Protein AF-0000000070117088 (afdb_homodimer)

Secondary structure (DSSP, 8-state):
-----HHHHHHHHHHHHHHHTTS-B-HHHHHHHHT--HHHHHHHHHHHHHHHHHHT-PPPEEETTTEEE----HHHHHHHHHHHHHHHHHHHHHHIIIIIHHHHHH-TT-HHHHHHHHHHHHHHHHHHHHHHT-/-----HHHHHHHHHHHHHHHTTS-B-HHHHHHHHT--HHHHHHHHHHHHHHHHHHT-PPPEEETTTEEE----HHHHHHHHHHHHHHHHHHHHHHIIIIIHHHHHH-TT-HHHHHHHHHHHHHHHHHHHHHHT-

Organism: Actinoplanes teichomyceticus (NCBI:txid1867)

Foldseek 3Di:
DDDPDQCNLLVLLVVLQVVCPPFADALVRSCVSRVDDSVSNVSNVVVNCVCCVVPVAQDWAADPVRGIHRHPDVVVVVVRVLVVLVVVLVVLVCCCVPPLVVVCVVPVPDPVSVVVNVVSVVVNVVSVVSNVVD/DDDPDQCNLLVLLVVLQVVCPPFADALVRSCVSSVDDSVSNVSNVVVNCVCCVVPVAQDWAADPVRGIHRHPDVVVVVVRVLVVLVVVLVVLVCCCVPPLVVVCVVPVPDPVSVVVNVVSVVVNVVSVVSNVVD

Nearest PDB structures (foldseek):
  3w6k-assembly1_C  TM=7.372E-01  e=1.079E-01  Geobacillus stearothermophilus
  3w6k-assembly2_E  TM=7.333E-01  e=1.144E-01  Geobacillus stearothermophilus
  3w6k-assembly2_F  TM=7.047E-01  e=9.053E-02  Geobacillus stearothermophilus
  3w6j-assembly2_E  TM=6.197E-01  e=7.167E-02  Geobacillus stearothermophilus
  3w6j-assembly1_C  TM=5.166E-01  e=1.212E-01  Geobacillus stearothermophilus

pLDDT: mean 96.26, std 6.11, range [47.34, 98.88]

Structure (mmCIF, N/CA/C/O backbone):
data_AF-0000000070117088-model_v1
#
loop_
_entity.id
_entity.type
_entity.pdbx_description
1 polymer 'RacP protein'
#
loop_
_atom_site.group_PDB
_atom_site.id
_atom_site.type_symbol
_atom_site.label_atom_id
_atom_site.label_alt_id
_atom_site.label_comp_id
_atom_site.label_asym_id
_atom_site.label_entity_id
_atom_site.label_seq_id
_atom_site.pdbx_PDB_ins_code
_atom_site.Cartn_x
_atom_site.Cartn_y
_atom_site.Cartn_z
_atom_site.occupancy
_atom_site.B_iso_or_equiv
_atom_site.auth_seq_id
_atom_site.auth_comp_id
_atom_site.auth_asym_id
_atom_site.auth_atom_id
_atom_site.pdbx_PDB_model_num
ATOM 1 N N . MET A 1 1 ? 24.875 12.633 16.922 1 47.34 1 MET A N 1
ATOM 2 C CA . MET A 1 1 ? 23.734 13.562 16.906 1 47.34 1 MET A CA 1
ATOM 3 C C . MET A 1 1 ? 22.625 13.07 17.812 1 47.34 1 MET A C 1
ATOM 5 O O . MET A 1 1 ? 22.25 11.898 17.766 1 47.34 1 MET A O 1
ATOM 9 N N . GLY A 1 2 ? 22.359 13.68 18.906 1 59.03 2 GLY A N 1
ATOM 10 C CA . GLY A 1 2 ? 21.578 13.234 20.047 1 59.03 2 GLY A CA 1
ATOM 11 C C . GLY A 1 2 ? 20.156 12.852 19.688 1 59.03 2 GLY A C 1
ATOM 12 O O . GLY A 1 2 ? 19.703 13.102 18.562 1 59.03 2 GLY A O 1
ATOM 13 N N . ARG A 1 3 ? 19.469 11.914 20.453 1 74.94 3 ARG A N 1
ATOM 14 C CA . ARG A 1 3 ? 18.125 11.383 20.297 1 74.94 3 ARG A CA 1
ATOM 15 C C . ARG A 1 3 ? 17.094 12.508 20.281 1 74.94 3 ARG A C 1
ATOM 17 O O . ARG A 1 3 ? 16.938 13.219 21.281 1 74.94 3 ARG A O 1
ATOM 24 N N . VAL A 1 4 ? 16.797 13.336 19.25 1 89.44 4 VAL A N 1
ATOM 25 C CA . VAL A 1 4 ? 15.703 14.297 19.156 1 89.44 4 VAL A CA 1
ATOM 26 C C . VAL A 1 4 ? 14.367 13.586 19.344 1 89.44 4 VAL A C 1
ATOM 28 O O . VAL A 1 4 ? 14.047 12.648 18.609 1 89.44 4 VAL A O 1
ATOM 31 N N . PRO A 1 5 ? 13.664 14.055 20.391 1 94.62 5 PRO A N 1
ATOM 32 C CA . PRO A 1 5 ? 12.367 13.422 20.609 1 94.62 5 PRO A CA 1
ATOM 33 C C . PRO A 1 5 ? 11.43 13.586 19.406 1 94.62 5 PRO A C 1
ATOM 35 O O . PRO A 1 5 ? 11.531 14.57 18.672 1 94.62 5 PRO A O 1
ATOM 38 N N . ALA A 1 6 ? 10.477 12.742 19.266 1 94.44 6 ALA A N 1
ATOM 39 C CA . ALA A 1 6 ? 9.578 12.695 18.109 1 94.44 6 ALA A CA 1
ATOM 40 C C . ALA A 1 6 ? 8.727 13.961 18.016 1 94.44 6 ALA A C 1
ATOM 42 O O . ALA A 1 6 ? 8.477 14.469 16.922 1 94.44 6 ALA A O 1
ATOM 43 N N . ASN A 1 7 ? 8.258 14.445 19.109 1 95.44 7 ASN A N 1
ATOM 44 C CA . ASN A 1 7 ? 7.418 15.641 19.078 1 95.44 7 ASN A CA 1
ATOM 45 C C . ASN A 1 7 ? 8.203 16.875 18.641 1 95.44 7 ASN A C 1
ATOM 47 O O . ASN A 1 7 ? 7.668 17.734 17.938 1 95.44 7 ASN A O 1
ATOM 51 N N . VAL A 1 8 ? 9.391 16.953 19.094 1 96.81 8 VAL A N 1
ATOM 52 C CA . VAL A 1 8 ? 10.227 18.062 18.688 1 96.81 8 VAL A CA 1
ATOM 53 C C . VAL A 1 8 ?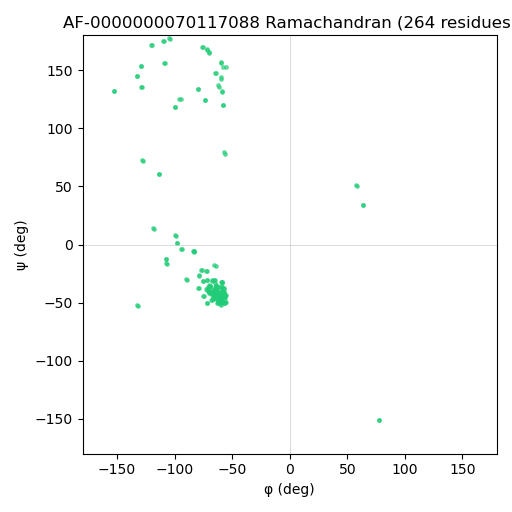 10.539 17.969 17.203 1 96.81 8 VAL A C 1
ATOM 55 O O . VAL A 1 8 ? 10.422 18.938 16.469 1 96.81 8 VAL A O 1
ATOM 58 N N . ALA A 1 9 ? 10.914 16.781 16.766 1 97.69 9 ALA A N 1
ATOM 59 C CA . ALA A 1 9 ? 11.164 16.547 15.344 1 97.69 9 ALA A CA 1
ATOM 60 C C . ALA A 1 9 ? 9.93 16.891 14.508 1 97.69 9 ALA A C 1
ATOM 62 O O . ALA A 1 9 ? 10.039 17.5 13.445 1 97.69 9 ALA A O 1
ATOM 63 N N . GLY A 1 10 ? 8.828 16.453 15.039 1 97.81 10 GLY A N 1
ATOM 64 C CA . GLY A 1 10 ? 7.574 16.734 14.352 1 97.81 10 GLY A CA 1
ATOM 65 C C . GLY A 1 10 ? 7.301 18.219 14.188 1 97.81 10 GLY A C 1
ATOM 66 O O . GLY A 1 10 ? 6.871 18.656 13.117 1 97.81 10 GLY A O 1
ATOM 67 N N . ASP A 1 11 ? 7.527 18.953 15.195 1 96.94 11 ASP A N 1
ATOM 68 C CA . ASP A 1 11 ? 7.312 20.391 15.141 1 96.94 11 ASP A CA 1
ATOM 69 C C . ASP A 1 11 ? 8.219 21.047 14.102 1 96.94 11 ASP A C 1
ATOM 71 O O . ASP A 1 11 ? 7.781 21.906 13.336 1 96.94 11 ASP A O 1
ATOM 75 N N . LEU A 1 12 ? 9.398 20.625 14.148 1 97.88 12 LEU A N 1
ATOM 76 C CA . LEU A 1 12 ? 10.352 21.188 13.203 1 97.88 12 LEU A CA 1
ATOM 77 C C . LEU A 1 12 ? 9.953 20.844 11.766 1 97.88 12 LEU A C 1
ATOM 79 O O . LEU A 1 12 ? 10.023 21.703 10.883 1 97.88 12 LEU A O 1
ATOM 83 N N . VAL A 1 13 ? 9.555 19.656 11.539 1 98.44 13 VAL A N 1
ATOM 84 C CA . VAL A 1 13 ? 9.117 19.219 10.219 1 98.44 13 VAL A CA 1
ATOM 85 C C . VAL A 1 13 ? 7.902 20.031 9.773 1 98.44 13 VAL A C 1
ATOM 87 O O . VAL A 1 13 ? 7.852 20.516 8.648 1 98.44 13 VAL A O 1
ATOM 90 N N . ARG A 1 14 ? 7.012 20.125 10.656 1 97.94 14 ARG A N 1
ATOM 91 C CA . ARG A 1 14 ? 5.789 20.859 10.32 1 97.94 14 ARG A CA 1
ATOM 92 C C . ARG A 1 14 ? 6.09 22.297 9.953 1 97.94 14 ARG A C 1
ATOM 94 O O . ARG A 1 14 ? 5.562 22.828 8.969 1 97.94 14 ARG A O 1
ATOM 101 N N . VAL A 1 15 ? 6.859 22.984 10.711 1 97.75 15 VAL A N 1
ATOM 102 C CA . VAL A 1 15 ? 7.223 24.359 10.453 1 97.75 15 VAL A CA 1
ATOM 103 C C . VAL A 1 15 ? 7.914 24.484 9.102 1 97.75 15 VAL A C 1
ATOM 105 O O . VAL A 1 15 ? 7.602 25.375 8.305 1 97.75 15 VAL A O 1
ATOM 108 N N . ALA A 1 16 ? 8.82 23.578 8.891 1 98.44 16 ALA A N 1
ATOM 109 C CA . ALA A 1 16 ? 9.523 23.594 7.617 1 98.44 16 ALA A CA 1
ATOM 110 C C . ALA A 1 16 ? 8.555 23.453 6.445 1 98.44 16 ALA A C 1
ATOM 112 O O . ALA A 1 16 ? 8.688 24.141 5.434 1 98.44 16 ALA A O 1
ATOM 113 N N . LEU A 1 17 ? 7.609 22.641 6.582 1 98.25 17 LEU A N 1
ATOM 114 C CA . LEU A 1 17 ? 6.637 22.422 5.52 1 98.25 17 LEU A CA 1
ATOM 115 C C . LEU A 1 17 ? 5.727 23.625 5.348 1 98.25 17 LEU A C 1
ATOM 117 O O . LEU A 1 17 ? 5.363 23.984 4.223 1 98.25 17 LEU A O 1
ATOM 121 N N . MET A 1 18 ? 5.367 24.266 6.406 1 97.19 18 MET A N 1
ATOM 122 C CA . MET A 1 18 ? 4.547 25.469 6.332 1 97.19 18 MET A CA 1
ATOM 123 C C . MET A 1 18 ? 5.289 26.578 5.613 1 97.19 18 MET A C 1
ATOM 125 O O . MET A 1 18 ? 4.703 27.312 4.809 1 97.19 18 MET A O 1
ATOM 129 N N . GLU A 1 19 ? 6.52 26.625 5.879 1 97.25 19 GLU A N 1
ATOM 130 C CA . GLU A 1 19 ? 7.34 27.688 5.281 1 97.25 19 GLU A CA 1
ATOM 131 C C . GLU A 1 19 ? 7.57 27.422 3.795 1 97.25 19 GLU A C 1
ATOM 133 O O . GLU A 1 19 ? 7.789 28.359 3.025 1 97.25 19 GLU A O 1
ATOM 138 N N . ALA A 1 20 ? 7.457 26.266 3.43 1 97.44 20 ALA A N 1
ATOM 139 C CA . ALA A 1 20 ? 7.746 25.875 2.051 1 97.44 20 ALA A CA 1
ATOM 140 C C . ALA A 1 20 ? 6.535 26.125 1.151 1 97.44 20 ALA A C 1
ATOM 142 O O . ALA A 1 20 ? 6.652 26.109 -0.076 1 97.44 20 ALA A O 1
ATOM 143 N N . ARG A 1 21 ? 5.422 26.5 1.753 1 95.5 21 ARG A N 1
ATOM 144 C CA . ARG A 1 21 ? 4.203 26.672 0.969 1 95.5 21 ARG A CA 1
ATOM 145 C C . ARG A 1 21 ? 4.375 27.75 -0.096 1 95.5 21 ARG A C 1
ATOM 147 O O . ARG A 1 21 ? 5.02 28.766 0.149 1 95.5 21 ARG A O 1
ATOM 154 N N . PRO A 1 22 ? 3.836 27.297 -1.297 1 93.75 22 PRO A N 1
ATOM 155 C CA . PRO A 1 22 ? 2.967 26.188 -1.708 1 93.75 22 PRO A CA 1
ATOM 156 C C . PRO A 1 22 ? 3.75 24.969 -2.174 1 93.75 22 PRO A C 1
ATOM 158 O O . PRO A 1 22 ? 3.156 23.922 -2.48 1 93.75 22 PRO A O 1
ATOM 161 N N . ALA A 1 23 ? 5.023 25.141 -2.203 1 96 23 ALA A N 1
ATOM 162 C CA . ALA A 1 23 ? 5.852 24 -2.605 1 96 23 ALA A CA 1
ATOM 163 C C . ALA A 1 23 ? 5.883 22.938 -1.52 1 96 23 ALA A C 1
ATOM 165 O O . ALA A 1 23 ? 5.293 23.109 -0.449 1 96 23 ALA A O 1
ATOM 166 N N . GLY A 1 24 ? 6.375 21.797 -1.807 1 97.75 24 GLY A N 1
ATOM 167 C CA . GLY A 1 24 ? 6.648 20.719 -0.861 1 97.75 24 GLY A CA 1
ATOM 168 C C . GLY A 1 24 ? 8.133 20.469 -0.647 1 97.75 24 GLY A C 1
ATOM 169 O O . GLY A 1 24 ? 8.969 21.156 -1.229 1 97.75 24 GLY A O 1
ATOM 170 N N . LEU A 1 25 ? 8.352 19.547 0.302 1 98.56 25 LEU A N 1
ATOM 171 C CA . LEU A 1 25 ? 9.734 19.172 0.576 1 98.56 25 LEU A CA 1
ATOM 172 C C . LEU A 1 25 ? 9.906 17.656 0.533 1 98.56 25 LEU A C 1
ATOM 174 O O . LEU A 1 25 ? 9.102 16.922 1.103 1 98.56 25 LEU A O 1
ATOM 178 N N . THR A 1 26 ? 10.961 17.281 -0.119 1 97.94 26 THR A N 1
ATOM 179 C CA . THR A 1 26 ? 11.367 15.883 -0.07 1 97.94 26 THR A CA 1
ATOM 180 C C . THR A 1 26 ? 12.008 15.547 1.271 1 97.94 26 THR A C 1
ATOM 182 O O . THR A 1 26 ? 12.32 16.453 2.055 1 97.94 26 THR A O 1
ATOM 185 N N . THR A 1 27 ? 12.242 14.305 1.544 1 97.38 27 THR A N 1
ATOM 186 C CA . THR A 1 27 ? 12.906 13.883 2.77 1 97.38 27 THR A CA 1
ATOM 187 C C . THR A 1 27 ? 14.289 14.523 2.881 1 97.38 27 THR A C 1
ATOM 189 O O . THR A 1 27 ? 14.664 15.016 3.947 1 97.38 27 THR A O 1
ATOM 192 N N . ARG A 1 28 ? 14.93 14.555 1.777 1 97.56 28 ARG A N 1
ATOM 193 C CA . ARG A 1 28 ? 16.266 15.148 1.769 1 97.56 28 ARG A CA 1
ATOM 194 C C . ARG A 1 28 ? 16.203 16.641 2.076 1 97.56 28 ARG A C 1
ATOM 196 O O . ARG A 1 28 ? 17.031 17.156 2.824 1 97.56 28 ARG A O 1
ATOM 203 N N . GLN A 1 29 ? 15.273 17.312 1.445 1 98.38 29 GLN A N 1
ATOM 204 C CA . GLN A 1 29 ? 15.109 18.734 1.698 1 98.38 29 GLN A CA 1
ATOM 205 C C . GLN A 1 29 ? 14.695 19 3.146 1 98.38 29 GLN A C 1
ATOM 207 O O . GLN A 1 29 ? 15.117 19.984 3.75 1 98.38 29 GLN A O 1
ATOM 212 N N . LEU A 1 30 ? 13.906 18.125 3.691 1 98.56 30 LEU A N 1
ATOM 213 C CA . LEU A 1 30 ? 13.523 18.234 5.098 1 98.56 30 LEU A CA 1
ATOM 214 C C . LEU A 1 30 ? 14.734 18.031 6.004 1 98.56 30 LEU A C 1
ATOM 216 O O . LEU A 1 30 ? 14.883 18.734 7.008 1 98.56 30 LEU A O 1
ATOM 220 N N . MET A 1 31 ? 15.578 17.047 5.664 1 98.25 31 MET A N 1
ATOM 221 C CA . MET A 1 31 ? 16.812 16.844 6.426 1 98.25 31 MET A CA 1
ATOM 222 C C . MET A 1 31 ? 17.656 18.109 6.445 1 98.25 31 MET A C 1
ATOM 224 O O . MET A 1 31 ? 18.141 18.516 7.496 1 98.25 31 MET A O 1
ATOM 228 N N . THR A 1 32 ? 17.766 18.734 5.328 1 98.31 32 THR A N 1
ATOM 229 C CA . THR A 1 32 ? 18.562 19.953 5.203 1 98.31 32 THR A CA 1
ATOM 230 C C . THR A 1 32 ? 17.906 21.109 5.965 1 98.31 32 THR A C 1
ATOM 232 O O . THR A 1 32 ? 18.562 21.797 6.738 1 98.31 32 THR A O 1
ATOM 235 N N . ALA A 1 33 ? 16.672 21.297 5.785 1 98 33 ALA A N 1
ATOM 236 C CA . ALA A 1 33 ? 15.938 22.406 6.371 1 98 33 ALA A CA 1
ATOM 237 C C . ALA A 1 33 ? 15.898 22.312 7.891 1 98 33 ALA A C 1
ATOM 239 O O . ALA A 1 33 ? 15.859 23.328 8.586 1 98 33 ALA A O 1
ATOM 240 N N . THR A 1 34 ? 15.922 21.094 8.391 1 98 34 THR A N 1
ATOM 241 C CA . THR A 1 34 ? 15.758 20.906 9.828 1 98 34 THR A CA 1
ATOM 242 C C . THR A 1 34 ? 17.078 20.516 10.477 1 98 34 THR A C 1
ATOM 244 O O . THR A 1 34 ? 17.188 20.438 11.703 1 98 34 THR A O 1
ATOM 247 N N . GLU A 1 35 ? 18.078 20.078 9.703 1 97.31 35 GLU A N 1
ATOM 248 C CA . GLU A 1 35 ? 19.375 19.578 10.148 1 97.31 35 GLU A CA 1
ATOM 249 C C . GLU A 1 35 ? 19.234 18.297 10.969 1 97.31 35 GLU A C 1
ATOM 251 O O . GLU A 1 35 ? 19.891 18.141 11.992 1 97.31 35 GLU A O 1
ATOM 256 N N . MET A 1 36 ? 18.25 17.531 10.586 1 97.69 36 MET A N 1
ATOM 257 C CA . MET A 1 36 ? 17.984 16.25 11.242 1 97.69 36 MET A CA 1
ATOM 258 C C . MET A 1 36 ? 18.359 15.086 10.336 1 97.69 36 MET A C 1
ATOM 260 O O . MET A 1 36 ? 18.469 15.25 9.117 1 97.69 36 MET A O 1
ATOM 264 N N . SER A 1 37 ? 18.609 14 11.016 1 97.44 37 SER A N 1
ATOM 265 C CA . SER A 1 37 ? 18.859 12.789 10.242 1 97.44 37 SER A CA 1
ATOM 266 C C . SER A 1 37 ? 17.594 12.281 9.57 1 97.44 37 SER A C 1
ATOM 268 O O . SER A 1 37 ? 16.5 12.695 9.914 1 97.44 37 SER A O 1
ATOM 270 N N . ALA A 1 38 ? 17.781 11.391 8.633 1 96.38 38 ALA A N 1
ATOM 271 C CA . ALA A 1 38 ? 16.641 10.781 7.949 1 96.38 38 ALA A CA 1
ATOM 272 C C . ALA A 1 38 ? 15.703 10.102 8.945 1 96.38 38 ALA A C 1
ATOM 274 O O . ALA A 1 38 ? 14.477 10.18 8.805 1 96.38 38 ALA A O 1
ATOM 275 N N . TYR A 1 39 ? 16.266 9.461 9.867 1 96.5 39 TYR A N 1
ATOM 276 C CA . TYR A 1 39 ? 15.477 8.773 10.883 1 96.5 39 TYR A CA 1
ATOM 277 C C . TYR A 1 39 ? 14.664 9.766 11.703 1 96.5 39 TYR A C 1
ATOM 279 O O . TYR A 1 39 ? 13.492 9.523 11.992 1 96.5 39 TYR A O 1
ATOM 287 N N . GLN A 1 40 ? 15.258 10.734 12.031 1 97.56 40 GLN A N 1
ATOM 288 C CA . GLN A 1 40 ? 14.578 11.758 12.82 1 97.56 40 GLN A CA 1
ATOM 289 C C . GLN A 1 40 ? 13.453 12.406 12.016 1 97.56 40 GLN A C 1
ATOM 291 O O . GLN A 1 40 ? 12.375 12.664 12.555 1 97.56 40 GLN A O 1
ATOM 296 N N . VAL A 1 41 ? 13.68 12.664 10.773 1 97.88 41 VAL A N 1
ATOM 297 C CA . VAL A 1 41 ? 12.648 13.234 9.914 1 97.88 41 VAL A CA 1
ATOM 298 C C . VAL A 1 41 ? 11.461 12.281 9.82 1 97.88 41 VAL A C 1
ATOM 300 O O . VAL A 1 41 ? 10.305 12.703 9.953 1 97.88 41 VAL A O 1
ATOM 303 N N . GLN A 1 42 ? 11.781 11.039 9.672 1 97 42 GLN A N 1
ATOM 304 C CA . GLN A 1 42 ? 10.711 10.055 9.578 1 97 42 GLN A CA 1
ATOM 305 C C . GLN A 1 42 ? 9.922 9.969 10.883 1 97 42 GLN A C 1
ATOM 307 O O . GLN A 1 42 ? 8.695 9.859 10.867 1 97 42 GLN A O 1
ATOM 312 N N . SER A 1 43 ? 10.633 9.977 11.914 1 97.06 43 SER A N 1
ATOM 313 C CA . SER A 1 43 ? 9.984 9.984 13.227 1 97.06 43 SER A CA 1
ATOM 314 C C . SER A 1 43 ? 9.109 11.219 13.398 1 97.06 43 SER A C 1
ATOM 316 O O . SER A 1 43 ? 8 11.125 13.922 1 97.06 43 SER A O 1
ATOM 318 N N . GLY A 1 44 ? 9.633 12.281 12.984 1 97.88 44 GLY A N 1
ATOM 319 C CA . GLY A 1 44 ? 8.867 13.516 13.016 1 97.88 44 GLY A CA 1
ATOM 320 C C . GLY A 1 44 ? 7.605 13.461 12.172 1 97.88 44 GLY A C 1
ATOM 321 O O . GLY A 1 44 ? 6.543 13.914 12.602 1 97.88 44 GLY A O 1
ATOM 322 N N . LEU A 1 45 ? 7.734 12.953 11.008 1 97.38 45 LEU A N 1
ATOM 323 C CA . LEU A 1 45 ? 6.586 12.836 10.117 1 97.38 45 LEU A CA 1
ATOM 324 C C . LEU A 1 45 ? 5.508 11.953 10.742 1 97.38 45 LEU A C 1
ATOM 326 O O . LEU A 1 45 ? 4.316 12.227 10.594 1 97.38 45 LEU A O 1
ATOM 330 N N . ARG A 1 46 ? 5.883 10.891 11.344 1 96.31 46 ARG A N 1
ATOM 331 C CA . ARG A 1 46 ? 4.922 10.047 12.047 1 96.31 46 ARG A CA 1
ATOM 332 C C . ARG A 1 46 ? 4.176 10.844 13.109 1 96.31 46 ARG A C 1
ATOM 334 O O . ARG A 1 46 ? 2.953 10.734 13.234 1 96.31 46 ARG A O 1
ATOM 341 N N . PHE A 1 47 ? 4.918 11.617 13.828 1 97.31 47 PHE A N 1
ATOM 342 C CA . PHE A 1 47 ? 4.32 12.469 14.859 1 97.31 47 PHE A CA 1
ATOM 343 C C . PHE A 1 47 ? 3.387 13.492 14.234 1 97.31 47 PHE A C 1
ATOM 345 O O . PHE A 1 47 ? 2.285 13.727 14.742 1 97.31 47 PHE A O 1
ATOM 352 N N . VAL A 1 48 ? 3.793 14.125 13.172 1 97.38 48 VAL A N 1
ATOM 353 C CA . VAL A 1 48 ? 3.006 15.148 12.5 1 97.38 48 VAL A CA 1
ATOM 354 C C . VAL A 1 48 ? 1.647 14.578 12.102 1 97.38 48 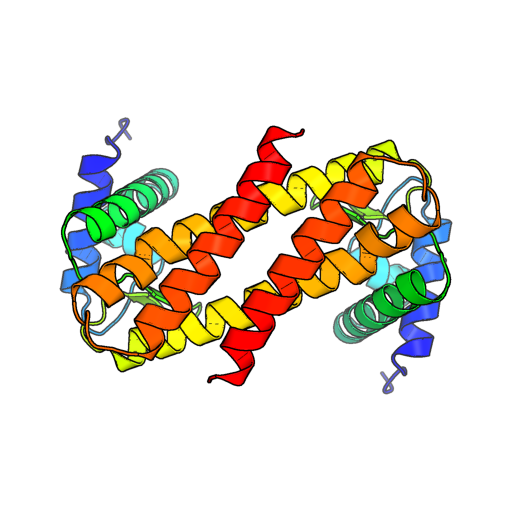VAL A C 1
ATOM 356 O O . VAL A 1 48 ? 0.616 15.234 12.273 1 97.38 48 VAL A O 1
ATOM 359 N N . ARG A 1 49 ? 1.636 13.422 11.57 1 95.56 49 ARG A N 1
ATOM 360 C CA . ARG A 1 49 ? 0.395 12.797 11.125 1 95.56 49 ARG A CA 1
ATOM 361 C C . ARG A 1 49 ? -0.605 12.688 12.266 1 95.56 49 ARG A C 1
ATOM 363 O O . ARG A 1 49 ? -1.805 12.898 12.078 1 95.56 49 ARG A O 1
ATOM 370 N N . GLU A 1 50 ? -0.112 12.414 13.391 1 94.38 50 GLU A N 1
ATOM 371 C CA . GLU A 1 50 ? -0.972 12.289 14.562 1 94.38 50 GLU A CA 1
ATOM 372 C C . GLU A 1 50 ? -1.491 13.648 15.023 1 94.38 50 GLU A C 1
ATOM 374 O O . GLU A 1 50 ? -2.656 13.781 15.398 1 94.38 50 GLU A O 1
ATOM 379 N N . VAL A 1 51 ? -0.688 14.57 14.938 1 96 51 VAL A N 1
ATOM 380 C CA . VAL A 1 51 ? -1.041 15.914 15.383 1 96 51 VAL A CA 1
ATOM 381 C C . VAL A 1 51 ? -2.068 16.516 14.43 1 96 51 VAL A C 1
ATOM 383 O O . VAL A 1 51 ? -3.012 17.188 14.867 1 96 51 VAL A O 1
ATOM 386 N N . LEU A 1 52 ? -1.861 16.297 13.195 1 95.75 52 LEU A N 1
ATOM 387 C CA . LEU A 1 52 ? -2.775 16.844 12.203 1 95.75 52 LEU A CA 1
ATOM 388 C C . LEU A 1 52 ? -4.199 16.359 12.445 1 95.75 52 LEU A C 1
ATOM 390 O O . LEU A 1 52 ? -5.145 17.156 12.422 1 95.75 52 LEU A O 1
ATOM 394 N N . ALA A 1 53 ? -4.301 15.156 12.695 1 93.25 53 ALA A N 1
ATOM 395 C CA . ALA A 1 53 ? -5.609 14.555 12.953 1 93.25 53 ALA A CA 1
ATOM 396 C C . ALA A 1 53 ? -6.176 15.039 14.281 1 93.25 53 ALA A C 1
ATOM 398 O O . ALA A 1 53 ? -7.379 15.281 14.406 1 93.25 53 ALA A O 1
ATOM 399 N N . ALA A 1 54 ? -5.344 15.234 15.242 1 94.75 54 ALA A N 1
ATOM 400 C CA . ALA A 1 54 ? -5.773 15.57 16.594 1 94.75 54 ALA A CA 1
ATOM 401 C C . ALA A 1 54 ? -6.152 17.047 16.703 1 94.75 54 ALA A C 1
ATOM 403 O O . ALA A 1 54 ? -7.035 17.422 17.484 1 94.75 54 ALA A O 1
ATOM 404 N N . GLU A 1 55 ? -5.535 17.891 15.812 1 94.12 55 GLU A N 1
ATOM 405 C CA . GLU A 1 55 ? -5.66 19.328 16.031 1 94.12 55 GLU A CA 1
ATOM 406 C C . GLU A 1 55 ? -6.363 20.016 14.859 1 94.12 55 GLU A C 1
ATOM 408 O O . GLU A 1 55 ? -6.328 21.234 14.742 1 94.12 55 GLU A O 1
ATOM 413 N N . ASN A 1 56 ? -6.934 19.312 14.07 1 90.94 56 ASN A N 1
ATOM 414 C CA . ASN A 1 56 ? -7.699 19.859 12.953 1 90.94 56 ASN A CA 1
ATOM 415 C C . ASN A 1 56 ? -6.836 20.75 12.07 1 90.94 56 ASN A C 1
ATOM 417 O O . ASN A 1 56 ? -7.207 21.891 11.773 1 90.94 56 ASN A O 1
ATOM 421 N N . LEU A 1 57 ? -5.781 20.219 11.711 1 94.19 57 LEU A N 1
ATOM 422 C CA . LEU A 1 57 ? -4.84 21.031 10.945 1 94.19 57 LEU A CA 1
ATOM 423 C C . LEU A 1 57 ? -4.859 20.641 9.469 1 94.19 57 LEU A C 1
ATOM 425 O O . LEU A 1 57 ? -5.695 19.828 9.047 1 94.19 57 LEU A O 1
ATOM 429 N N . THR A 1 58 ? -4.059 21.375 8.711 1 95.56 58 THR A N 1
ATOM 430 C CA . THR A 1 58 ? -3.99 21.188 7.27 1 95.56 58 THR A CA 1
ATOM 431 C C . THR A 1 58 ? -3.564 19.75 6.938 1 95.56 58 THR A C 1
ATOM 433 O O . THR A 1 58 ? -2.574 19.25 7.473 1 95.56 58 THR A O 1
ATOM 436 N N . PRO A 1 59 ? -4.297 19.094 6.027 1 97.81 59 PRO A N 1
ATOM 437 C CA . PRO A 1 59 ? -3.92 17.734 5.617 1 97.81 59 PRO A CA 1
ATOM 438 C C . PRO A 1 59 ? -2.521 17.672 5.012 1 97.81 59 PRO A C 1
ATOM 440 O O . PRO A 1 59 ? -2.107 18.594 4.305 1 97.81 59 PRO A O 1
ATOM 443 N N . LEU A 1 60 ? -1.856 16.625 5.32 1 98.38 60 LEU A N 1
ATOM 444 C CA . LEU A 1 60 ? -0.549 16.328 4.746 1 98.38 60 LEU A CA 1
ATOM 445 C C . LEU A 1 60 ? -0.685 15.422 3.531 1 98.38 60 LEU A C 1
ATOM 447 O O . LEU A 1 60 ? -1.351 14.383 3.598 1 98.38 60 LEU A O 1
ATOM 451 N N . THR A 1 61 ? -0.146 15.82 2.404 1 98.38 61 THR A N 1
ATOM 452 C CA . THR A 1 61 ? -0.122 15.016 1.186 1 98.38 61 THR A CA 1
ATOM 453 C C . THR A 1 61 ? 1.313 14.758 0.738 1 98.38 61 THR A C 1
ATOM 455 O O . THR A 1 61 ? 2.26 15.281 1.333 1 98.38 61 THR A O 1
ATOM 458 N N . TRP A 1 62 ? 1.432 13.883 -0.26 1 97.38 62 TRP A N 1
ATOM 459 C CA . TRP A 1 62 ? 2.754 13.523 -0.759 1 97.38 62 TRP A CA 1
ATOM 460 C C . TRP A 1 62 ? 2.689 13.109 -2.225 1 97.38 62 TRP A C 1
ATOM 462 O O . TRP A 1 62 ? 1.771 12.391 -2.633 1 97.38 62 TRP A O 1
ATOM 472 N N . THR A 1 63 ? 3.58 13.672 -2.949 1 95.62 63 THR A N 1
ATOM 473 C CA . THR A 1 63 ? 3.832 13.172 -4.297 1 95.62 63 THR A CA 1
ATOM 474 C C . THR A 1 63 ? 5.32 12.93 -4.516 1 95.62 63 THR A C 1
ATOM 476 O O . THR A 1 63 ? 6.16 13.539 -3.854 1 95.62 63 THR A O 1
ATOM 479 N N . ARG A 1 64 ? 5.625 12.086 -5.355 1 92.38 64 ARG A N 1
ATOM 480 C CA . ARG A 1 64 ? 7.023 11.789 -5.652 1 92.38 64 ARG A CA 1
ATOM 481 C C . ARG A 1 64 ? 7.754 13.039 -6.141 1 92.38 64 ARG A C 1
ATOM 483 O O . ARG A 1 64 ? 8.93 13.234 -5.828 1 92.38 64 ARG A O 1
ATOM 490 N N . ARG A 1 65 ? 7.109 13.797 -6.832 1 92.88 65 ARG A N 1
ATOM 491 C CA . ARG A 1 65 ? 7.703 14.969 -7.461 1 92.88 65 ARG A CA 1
ATOM 492 C C . ARG A 1 65 ? 7.945 16.078 -6.441 1 92.88 65 ARG A C 1
ATOM 494 O O . ARG A 1 65 ? 9.039 16.641 -6.383 1 92.88 65 ARG A O 1
ATOM 501 N N . ASP A 1 66 ? 6.98 16.344 -5.562 1 95.44 66 ASP A N 1
ATOM 502 C CA . ASP A 1 66 ? 7.02 17.547 -4.734 1 95.44 66 ASP A CA 1
ATOM 503 C C . ASP A 1 66 ? 7.348 17.203 -3.283 1 95.44 66 ASP A C 1
ATOM 505 O O . ASP A 1 66 ? 7.656 18.078 -2.484 1 95.44 66 ASP A O 1
ATOM 509 N N . GLY A 1 67 ? 7.285 15.898 -2.975 1 97.81 67 GLY A N 1
ATOM 510 C CA . GLY A 1 67 ? 7.48 15.516 -1.585 1 97.81 67 GLY A CA 1
ATOM 511 C C . GLY A 1 67 ? 6.262 15.766 -0.719 1 97.81 67 GLY A C 1
ATOM 512 O O . GLY A 1 67 ? 5.125 15.609 -1.177 1 97.81 67 GLY A O 1
ATOM 513 N N . TYR A 1 68 ? 6.488 16.016 0.519 1 98.56 68 TYR A N 1
ATOM 514 C CA . TYR A 1 68 ? 5.441 16.281 1.495 1 98.56 68 TYR A CA 1
ATOM 515 C C . TYR A 1 68 ? 4.949 17.719 1.39 1 98.56 68 TYR A C 1
ATOM 517 O O . TYR A 1 68 ? 5.75 18.656 1.251 1 98.56 68 TYR A O 1
ATOM 525 N N . GLN A 1 69 ? 3.635 17.875 1.394 1 98.38 69 GLN A N 1
ATOM 526 C CA . GLN A 1 69 ? 3.059 19.203 1.233 1 98.38 69 GLN A CA 1
ATOM 527 C C . GLN A 1 69 ? 1.968 19.453 2.27 1 98.38 69 GLN A C 1
ATOM 529 O O . GLN A 1 69 ? 1.221 18.547 2.631 1 98.38 69 GLN A O 1
ATOM 534 N N . LEU A 1 70 ? 1.896 20.656 2.682 1 97.94 70 LEU A N 1
ATOM 535 C CA . LEU A 1 70 ? 0.773 21.141 3.48 1 97.94 70 LEU A CA 1
ATOM 536 C C . LEU A 1 70 ? -0.035 22.172 2.713 1 97.94 70 LEU A C 1
ATOM 538 O O . LEU A 1 70 ? -0.191 23.312 3.17 1 97.94 70 LEU A O 1
ATOM 542 N N . SER A 1 71 ? -0.538 21.734 1.643 1 96.75 71 SER A N 1
ATOM 543 C CA . SER A 1 71 ? -1.357 22.609 0.812 1 96.75 71 SER A CA 1
ATOM 544 C C . SER A 1 71 ? -2.633 23.031 1.537 1 96.75 71 SER A C 1
ATOM 546 O O . SER A 1 71 ? -3.246 22.219 2.238 1 96.75 71 SER A O 1
ATOM 548 N N . THR A 1 72 ? -3.062 24.234 1.236 1 95.38 72 THR A N 1
ATOM 549 C CA . THR A 1 72 ? -4.301 24.703 1.836 1 95.38 72 THR A CA 1
ATOM 550 C C . THR A 1 72 ? -5.469 24.547 0.866 1 95.38 72 THR A C 1
ATOM 552 O O . THR A 1 72 ? -6.598 24.938 1.181 1 95.38 72 THR A O 1
ATOM 555 N N . GLU A 1 73 ? -5.238 23.906 -0.245 1 96.19 73 GLU A N 1
ATOM 556 C CA . GLU A 1 73 ? -6.238 23.781 -1.301 1 96.19 73 GLU A CA 1
ATOM 557 C C . GLU A 1 73 ? -6.93 22.422 -1.23 1 96.19 73 GLU A C 1
ATOM 559 O O . GLU A 1 73 ? -6.312 21.391 -1.498 1 96.19 73 GLU A O 1
ATOM 564 N N . PRO A 1 74 ? -8.242 22.391 -1.013 1 96.88 74 PRO A N 1
ATOM 565 C CA . PRO A 1 74 ? -8.977 21.125 -0.904 1 96.88 74 PRO A CA 1
ATOM 566 C C . PRO A 1 74 ? -8.844 20.266 -2.152 1 96.88 74 PRO A C 1
ATOM 568 O O . PRO A 1 74 ? -8.859 19.031 -2.057 1 96.88 74 PRO A O 1
ATOM 571 N N . ALA A 1 75 ? -8.734 20.906 -3.25 1 96.81 75 ALA A N 1
ATOM 572 C CA . ALA A 1 75 ? -8.578 20.156 -4.488 1 96.81 75 ALA A CA 1
ATOM 573 C C . ALA A 1 75 ? -7.336 19.266 -4.438 1 96.81 75 ALA A C 1
ATOM 575 O O . ALA A 1 75 ? -7.324 18.172 -4.996 1 96.81 75 ALA A O 1
ATOM 576 N N . ASP A 1 76 ? -6.32 19.734 -3.754 1 97.06 76 ASP A N 1
ATOM 577 C CA . ASP A 1 76 ? -5.086 18.969 -3.621 1 97.06 76 ASP A CA 1
ATOM 578 C C . ASP A 1 76 ? -5.293 17.734 -2.729 1 97.06 76 ASP A C 1
ATOM 580 O O . ASP A 1 76 ? -4.762 16.672 -3.008 1 97.06 76 ASP A O 1
ATOM 584 N N . TRP A 1 77 ? -6.039 17.938 -1.684 1 97.94 77 TRP A N 1
ATOM 585 C CA . TRP A 1 77 ? -6.309 16.828 -0.772 1 97.94 77 TRP A CA 1
ATOM 586 C C . TRP A 1 77 ? -7.125 15.742 -1.465 1 97.94 77 TRP A C 1
ATOM 588 O O . TRP A 1 77 ? -6.785 14.555 -1.387 1 97.94 77 TRP A O 1
ATOM 598 N N . ILE A 1 78 ? -8.102 16.188 -2.166 1 98.25 78 ILE A N 1
ATOM 599 C CA . ILE A 1 78 ? -9.008 15.266 -2.85 1 98.25 78 ILE A CA 1
ATOM 600 C C . ILE A 1 78 ? -8.242 14.484 -3.91 1 98.25 78 ILE A C 1
ATOM 602 O O . ILE A 1 78 ? -8.383 13.258 -4.008 1 98.25 78 ILE A O 1
ATOM 606 N N . ALA A 1 79 ? -7.465 15.18 -4.641 1 97.5 79 ALA A N 1
ATOM 607 C CA . ALA A 1 79 ? -6.672 14.516 -5.672 1 97.5 79 ALA A CA 1
ATOM 608 C C . ALA A 1 79 ? -5.75 13.461 -5.062 1 97.5 79 ALA A C 1
ATOM 610 O O . ALA A 1 79 ? -5.602 12.367 -5.605 1 97.5 79 ALA A O 1
ATOM 611 N 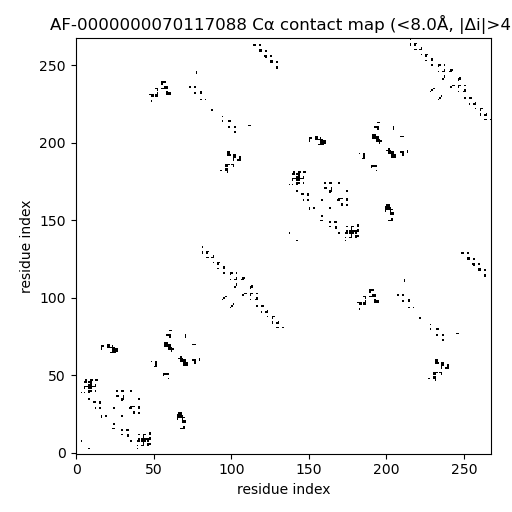N . TYR A 1 80 ? -5.148 13.789 -3.98 1 98.44 80 TYR A N 1
ATOM 612 C CA . TYR A 1 80 ? -4.242 12.875 -3.297 1 98.44 80 TYR A CA 1
ATOM 613 C C . TYR A 1 80 ? -4.992 11.664 -2.758 1 98.44 80 TYR A C 1
ATOM 615 O O . TYR A 1 80 ? -4.535 10.531 -2.9 1 98.44 80 TYR A O 1
ATOM 623 N N . GLU A 1 81 ? -6.078 11.914 -2.129 1 98.69 81 GLU A N 1
ATOM 624 C CA . GLU A 1 81 ? -6.902 10.828 -1.601 1 98.69 81 GLU A CA 1
ATOM 625 C C . GLU A 1 81 ? -7.34 9.875 -2.709 1 98.69 81 GLU A C 1
ATOM 627 O O . GLU A 1 81 ? -7.234 8.656 -2.564 1 98.69 81 GLU A O 1
ATOM 632 N N . ARG A 1 82 ? -7.781 10.438 -3.787 1 98.56 82 ARG A N 1
ATOM 633 C CA . ARG A 1 82 ? -8.203 9.625 -4.926 1 98.56 82 ARG A CA 1
ATOM 634 C C . ARG A 1 82 ? -7.051 8.781 -5.457 1 98.56 82 ARG A C 1
ATOM 636 O O . ARG A 1 82 ? -7.223 7.598 -5.758 1 98.56 82 ARG A O 1
ATOM 643 N N . ALA A 1 83 ? -5.969 9.398 -5.555 1 98.19 83 ALA A N 1
ATOM 644 C CA . ALA A 1 83 ? -4.793 8.68 -6.035 1 98.19 83 ALA A CA 1
ATOM 645 C C . ALA A 1 83 ? -4.418 7.543 -5.086 1 98.19 83 ALA A C 1
ATOM 647 O O . ALA A 1 83 ? -4.094 6.438 -5.527 1 98.19 83 ALA A O 1
ATOM 648 N N . CYS A 1 84 ? -4.43 7.801 -3.791 1 98.56 84 CYS A N 1
ATOM 649 C CA . CYS A 1 84 ? -4.105 6.789 -2.791 1 98.56 84 CYS A CA 1
ATOM 650 C C . CYS A 1 84 ? -5.082 5.621 -2.855 1 98.56 84 CYS A C 1
ATOM 652 O O . CYS A 1 84 ? -4.668 4.461 -2.828 1 98.56 84 CYS A O 1
ATOM 654 N N . VAL A 1 85 ? -6.316 5.914 -2.98 1 98.81 85 VAL A N 1
ATOM 655 C CA . VAL A 1 85 ? -7.352 4.883 -3.016 1 98.81 85 VAL A CA 1
ATOM 656 C C . VAL A 1 85 ? -7.156 3.996 -4.242 1 98.81 85 VAL A C 1
ATOM 658 O O . VAL A 1 85 ? -7.254 2.771 -4.152 1 98.81 85 VAL A O 1
ATOM 661 N N . ARG A 1 86 ? -6.891 4.582 -5.359 1 98.62 86 ARG A N 1
ATOM 662 C CA . ARG A 1 86 ? -6.648 3.812 -6.574 1 98.62 86 ARG A CA 1
ATOM 663 C C . ARG A 1 86 ? -5.461 2.873 -6.398 1 98.62 86 ARG A C 1
ATOM 665 O O . ARG A 1 86 ? -5.52 1.71 -6.805 1 98.62 86 ARG A O 1
ATOM 672 N N . THR A 1 87 ? -4.438 3.406 -5.809 1 98.31 87 THR A N 1
ATOM 673 C CA . THR A 1 87 ? -3.238 2.609 -5.578 1 98.31 87 THR A CA 1
ATOM 674 C C . THR A 1 87 ? -3.535 1.447 -4.633 1 98.31 87 THR A C 1
ATOM 676 O O . THR A 1 87 ? -3.123 0.313 -4.887 1 98.31 87 THR A O 1
ATOM 679 N N . GLU A 1 88 ? -4.25 1.741 -3.545 1 98.81 88 GLU A N 1
ATOM 680 C CA . GLU A 1 88 ? -4.562 0.702 -2.568 1 98.81 88 GLU A CA 1
ATOM 681 C C . GLU A 1 88 ? -5.461 -0.373 -3.176 1 98.81 88 GLU A C 1
ATOM 683 O O . GLU A 1 88 ? -5.309 -1.559 -2.875 1 98.81 88 GLU A O 1
ATOM 688 N N . LEU A 1 89 ? -6.379 0.031 -4.023 1 98.81 89 LEU A N 1
ATOM 689 C CA . LEU A 1 89 ? -7.227 -0.938 -4.707 1 98.81 89 LEU A CA 1
ATOM 690 C C . LEU A 1 89 ? -6.387 -1.907 -5.535 1 98.81 89 LEU A C 1
ATOM 692 O O . LEU A 1 89 ? -6.602 -3.119 -5.488 1 98.81 89 LEU A O 1
ATOM 696 N N . THR A 1 90 ? -5.445 -1.381 -6.246 1 98.06 90 THR A N 1
ATOM 697 C CA . THR A 1 90 ? -4.582 -2.209 -7.078 1 98.06 90 THR A CA 1
ATOM 698 C C . THR A 1 90 ? -3.781 -3.186 -6.223 1 98.06 90 THR A C 1
ATOM 700 O O . THR A 1 90 ? -3.662 -4.363 -6.562 1 98.06 90 THR A O 1
ATOM 703 N N . ARG A 1 91 ? -3.27 -2.75 -5.117 1 98.06 91 ARG A N 1
ATOM 704 C CA . ARG A 1 91 ? -2.467 -3.586 -4.23 1 98.06 91 ARG A CA 1
ATOM 705 C C . ARG A 1 91 ? -3.293 -4.738 -3.668 1 98.06 91 ARG A C 1
ATOM 707 O O . ARG A 1 91 ? -2.838 -5.883 -3.646 1 98.06 91 ARG A O 1
ATOM 714 N N . ILE A 1 92 ? -4.453 -4.422 -3.246 1 98.88 92 ILE A N 1
ATOM 715 C CA . ILE A 1 92 ? -5.332 -5.434 -2.664 1 98.88 92 ILE A CA 1
ATOM 716 C C . ILE A 1 92 ? -5.754 -6.43 -3.74 1 98.88 92 ILE A C 1
ATOM 718 O O . ILE A 1 92 ? -5.758 -7.641 -3.506 1 98.88 92 ILE A O 1
ATOM 722 N N . ALA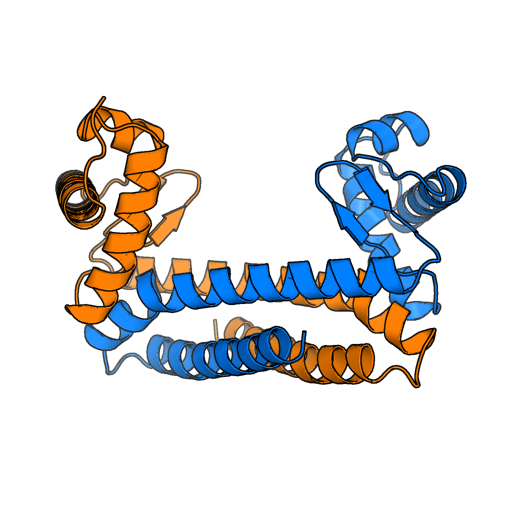 A 1 93 ? -6.059 -5.922 -4.922 1 98.19 93 ALA A N 1
ATOM 723 C CA . ALA A 1 93 ? -6.445 -6.793 -6.027 1 98.19 93 ALA A CA 1
ATOM 724 C C . ALA A 1 93 ? -5.312 -7.746 -6.398 1 98.19 93 ALA A C 1
ATOM 726 O O . ALA A 1 93 ? -5.547 -8.93 -6.656 1 98.19 93 ALA A O 1
ATOM 727 N N . ARG A 1 94 ? -4.148 -7.242 -6.406 1 97.25 94 ARG A N 1
ATOM 728 C CA . ARG A 1 94 ? -2.99 -8.062 -6.75 1 97.25 94 ARG A CA 1
ATOM 729 C C . ARG A 1 94 ? -2.74 -9.125 -5.688 1 97.25 94 ARG A C 1
ATOM 731 O O . ARG A 1 94 ? -2.424 -10.273 -6.012 1 97.25 94 ARG A O 1
ATOM 738 N N . LEU A 1 95 ? -2.842 -8.734 -4.453 1 98.56 95 LEU A N 1
ATOM 739 C CA . LEU A 1 95 ? -2.658 -9.703 -3.377 1 98.56 95 LEU A CA 1
ATOM 740 C C . LEU A 1 95 ? -3.689 -10.82 -3.471 1 98.56 95 LEU A C 1
ATOM 742 O O . LEU A 1 95 ? -3.352 -12 -3.307 1 98.56 95 LEU A O 1
ATOM 746 N N . LEU A 1 96 ? -4.879 -10.469 -3.764 1 98.44 96 LEU A N 1
ATOM 747 C CA . LEU A 1 96 ? -5.938 -11.461 -3.93 1 98.44 96 LEU A CA 1
ATOM 748 C C . LEU A 1 96 ? -5.621 -12.414 -5.078 1 98.44 96 LEU A C 1
ATOM 750 O O . LEU A 1 96 ? -5.59 -13.633 -4.891 1 98.44 96 LEU A O 1
ATOM 754 N N . SER A 1 97 ? -5.262 -11.906 -6.223 1 97.5 97 SER A N 1
ATOM 755 C CA . SER A 1 97 ? -5.109 -12.719 -7.426 1 97.5 97 SER A CA 1
ATOM 756 C C . SER A 1 97 ? -3.83 -13.547 -7.379 1 97.5 97 SER A C 1
ATOM 758 O O . SER A 1 97 ? -3.781 -14.656 -7.906 1 97.5 97 SER A O 1
ATOM 760 N N . SER A 1 98 ? -2.832 -12.992 -6.723 1 97.69 98 SER A N 1
ATOM 761 C CA . SER A 1 98 ? -1.532 -13.648 -6.797 1 97.69 98 SER A CA 1
ATOM 762 C C . SER A 1 98 ? -1.375 -14.688 -5.691 1 97.69 98 SER A C 1
ATOM 764 O O . SER A 1 98 ? -0.658 -15.68 -5.859 1 97.69 98 SER A O 1
ATOM 766 N N . THR A 1 99 ? -1.985 -14.469 -4.598 1 98.44 99 THR A N 1
ATOM 767 C CA . THR A 1 99 ? -1.627 -15.281 -3.438 1 98.44 99 THR A CA 1
ATOM 768 C C . THR A 1 99 ? -2.875 -15.828 -2.756 1 98.44 99 THR A C 1
ATOM 770 O O . THR A 1 99 ? -3.012 -17.047 -2.588 1 98.44 99 THR A O 1
ATOM 773 N N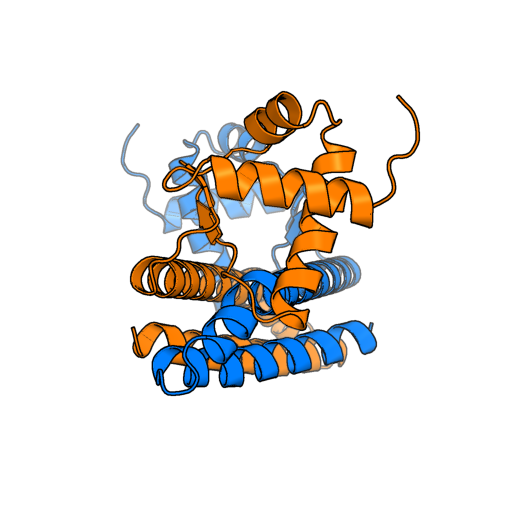 . VAL A 1 100 ? -3.805 -15.008 -2.418 1 98.62 100 VAL A N 1
ATOM 774 C CA . VAL A 1 100 ? -4.875 -15.391 -1.504 1 98.62 100 VAL A CA 1
ATOM 775 C C . VAL A 1 100 ? -5.832 -16.359 -2.201 1 98.62 100 VAL A C 1
ATOM 777 O O . VAL A 1 100 ? -6.18 -17.406 -1.651 1 98.62 100 VAL A O 1
ATOM 780 N N . ILE A 1 101 ? -6.273 -15.984 -3.373 1 98.56 101 ILE A N 1
ATOM 781 C CA . ILE A 1 101 ? -7.215 -16.828 -4.098 1 98.56 101 ILE A CA 1
ATOM 782 C C . ILE A 1 101 ? -6.562 -18.172 -4.418 1 98.56 101 ILE A C 1
ATOM 784 O O . ILE A 1 101 ? -7.117 -19.234 -4.105 1 98.56 101 ILE A O 1
ATOM 788 N N . PRO A 1 102 ? -5.391 -18.219 -4.984 1 98.19 102 PRO A N 1
ATOM 789 C CA . PRO A 1 102 ? -4.734 -19.5 -5.203 1 98.19 102 PRO A CA 1
ATOM 790 C C . PRO A 1 102 ? -4.574 -20.312 -3.918 1 98.19 102 PRO A C 1
ATOM 792 O O . PRO A 1 102 ? -4.754 -21.531 -3.924 1 98.19 102 PRO A O 1
ATOM 795 N N . HIS A 1 103 ? -4.184 -19.688 -2.873 1 98.5 103 HIS A N 1
ATOM 796 C CA . HIS A 1 103 ? -4.07 -20.359 -1.583 1 98.5 103 HIS A CA 1
ATOM 797 C C . HIS A 1 103 ? -5.391 -21 -1.176 1 98.5 103 HIS A C 1
ATOM 799 O O . HIS A 1 103 ? -5.422 -22.172 -0.79 1 98.5 103 HIS A O 1
ATOM 805 N N . ALA A 1 104 ? -6.426 -20.297 -1.247 1 98.12 104 ALA A N 1
ATOM 806 C CA . ALA A 1 104 ? -7.746 -20.781 -0.861 1 98.12 104 ALA A CA 1
ATOM 807 C C . ALA A 1 104 ? -8.164 -21.969 -1.722 1 98.12 104 ALA A C 1
ATOM 809 O O . ALA A 1 104 ? -8.836 -22.891 -1.244 1 98.12 104 ALA A O 1
ATOM 810 N N . GLN A 1 105 ? -7.828 -21.969 -2.941 1 97.62 105 GLN A N 1
ATOM 811 C CA . GLN A 1 105 ? -8.164 -23.062 -3.855 1 97.62 105 GLN A CA 1
ATOM 812 C C . GLN A 1 105 ? -7.371 -24.312 -3.52 1 97.62 105 GLN A C 1
ATOM 814 O O . GLN A 1 105 ? -7.895 -25.438 -3.613 1 97.62 105 GLN A O 1
ATOM 819 N N . ARG A 1 106 ? -6.211 -24.109 -3.098 1 96.12 106 ARG A N 1
ATOM 820 C CA . ARG A 1 106 ? -5.344 -25.25 -2.783 1 96.12 106 ARG A CA 1
ATOM 821 C C . ARG A 1 106 ? -5.684 -25.828 -1.417 1 96.12 106 ARG A C 1
ATOM 823 O O . ARG A 1 106 ? -5.574 -27.047 -1.21 1 96.12 106 ARG A O 1
ATOM 830 N N . LEU A 1 107 ? -6 -24.938 -0.543 1 97 107 LEU A N 1
ATOM 831 C CA . LEU A 1 107 ? -6.34 -25.359 0.809 1 97 107 LEU A CA 1
ATOM 832 C C . LEU A 1 107 ? -7.68 -24.781 1.247 1 97 107 LEU A C 1
ATOM 834 O O . LEU A 1 107 ? -7.727 -23.938 2.152 1 97 107 LEU A O 1
ATOM 838 N N . PRO A 1 108 ? -8.758 -25.281 0.695 1 95.94 108 PRO A N 1
ATOM 839 C CA . PRO A 1 108 ? -10.07 -24.688 0.935 1 95.94 108 PRO A CA 1
ATOM 840 C C . PRO A 1 108 ? -10.516 -24.812 2.391 1 95.94 108 PRO A C 1
ATOM 842 O O . PRO A 1 108 ? -11.383 -24.047 2.842 1 95.94 108 PRO A O 1
ATOM 845 N N . ASP A 1 109 ? -9.891 -25.703 3.133 1 97.06 109 ASP A N 1
ATOM 846 C CA . ASP A 1 109 ? -10.336 -25.922 4.504 1 97.06 109 ASP A CA 1
ATOM 847 C C . ASP A 1 109 ? -9.484 -25.141 5.496 1 97.06 109 ASP A C 1
ATOM 849 O O . ASP A 1 109 ? -9.734 -25.172 6.703 1 97.06 109 ASP A O 1
ATOM 853 N N . ASP A 1 110 ? -8.562 -24.422 4.988 1 96.5 110 ASP A N 1
ATOM 854 C CA . ASP A 1 110 ? -7.719 -23.609 5.848 1 96.5 110 ASP A CA 1
ATOM 855 C C . ASP A 1 110 ? -8.484 -22.391 6.367 1 96.5 110 ASP A C 1
ATOM 857 O O . ASP A 1 110 ? -8.977 -21.578 5.586 1 96.5 110 ASP A O 1
ATOM 861 N N . GLU A 1 111 ? -8.531 -22.25 7.664 1 96.56 111 GLU A N 1
ATOM 862 C CA . GLU A 1 111 ? -9.344 -21.203 8.289 1 96.56 111 GLU A CA 1
ATOM 863 C C . GLU A 1 111 ? -8.766 -19.812 8.023 1 96.56 111 GLU A C 1
ATOM 865 O O . GLU A 1 111 ? -9.508 -18.859 7.805 1 96.56 111 GLU A O 1
ATOM 870 N N . TRP A 1 112 ? -7.484 -19.75 8.078 1 97.56 112 TRP A N 1
ATOM 871 C CA . TRP A 1 112 ? -6.848 -18.453 7.859 1 97.56 112 TRP A CA 1
ATOM 872 C C . TRP A 1 112 ? -7.184 -17.906 6.473 1 97.56 112 TRP A C 1
ATOM 874 O O . TRP A 1 112 ? -7.629 -16.766 6.34 1 97.56 112 TRP A O 1
ATOM 884 N N . VAL A 1 113 ? -6.973 -18.75 5.461 1 98.19 113 VAL A N 1
ATOM 885 C CA . VAL A 1 113 ? -7.113 -18.234 4.102 1 98.19 113 VAL A CA 1
ATOM 886 C C . VAL A 1 113 ? -8.578 -17.891 3.828 1 98.19 113 VAL A C 1
ATOM 888 O O . VAL A 1 113 ? -8.875 -16.953 3.078 1 98.19 113 VAL A O 1
ATOM 891 N N . GLN A 1 114 ? -9.438 -18.578 4.422 1 98 114 GLN A N 1
ATOM 892 C CA . GLN A 1 114 ? -10.852 -18.266 4.234 1 98 114 GLN A CA 1
ATOM 893 C C . GLN A 1 114 ? -11.203 -16.922 4.887 1 98 114 GLN A C 1
ATOM 895 O O . GLN A 1 114 ? -11.953 -16.141 4.32 1 98 114 GLN A O 1
ATOM 900 N N . LEU A 1 115 ? -10.672 -16.672 6.062 1 98.06 115 LEU A N 1
ATOM 901 C CA . LEU A 1 115 ? -10.867 -15.398 6.734 1 98.06 115 LEU A CA 1
ATOM 902 C C . LEU A 1 115 ? -10.273 -14.258 5.918 1 98.06 115 LEU A C 1
ATOM 904 O O . LEU A 1 115 ? -10.93 -13.234 5.707 1 98.06 115 LEU A O 1
ATOM 908 N N . VAL A 1 116 ? -9.094 -14.438 5.5 1 98.62 116 VAL A N 1
ATOM 909 C CA . VAL A 1 116 ? -8.391 -13.398 4.758 1 98.62 116 VAL A CA 1
ATOM 910 C C . VAL A 1 116 ? -9.102 -13.133 3.436 1 98.62 116 VAL A C 1
ATOM 912 O O . VAL A 1 116 ? -9.281 -11.977 3.039 1 98.62 116 VAL A O 1
ATOM 915 N N . LEU A 1 117 ? -9.484 -14.156 2.77 1 98.56 117 LEU A N 1
ATOM 916 C CA . LEU A 1 117 ? -10.211 -14.023 1.509 1 98.56 117 LEU A CA 1
ATOM 917 C C . LEU A 1 117 ? -11.477 -13.203 1.693 1 98.56 117 LEU A C 1
ATOM 919 O O . LEU A 1 117 ? -11.734 -12.266 0.933 1 98.56 117 LEU A O 1
ATOM 923 N N . GLY A 1 118 ? -12.281 -13.539 2.668 1 98.31 118 GLY A N 1
ATOM 924 C CA . GLY A 1 118 ? -13.508 -12.812 2.941 1 98.31 118 GLY A CA 1
ATOM 925 C C . GLY A 1 118 ? -13.273 -11.344 3.244 1 98.31 118 GLY A C 1
ATOM 926 O O . GLY A 1 118 ? -13.906 -10.469 2.645 1 98.31 118 GLY A O 1
ATOM 927 N N . GLN A 1 119 ? -12.352 -11.07 4.145 1 98.62 119 GLN A N 1
ATOM 928 C CA . GLN A 1 119 ? -12.078 -9.703 4.559 1 98.62 119 GLN A CA 1
ATOM 929 C C . GLN A 1 119 ? -11.516 -8.875 3.404 1 98.62 119 GLN A C 1
ATOM 931 O O . GLN A 1 119 ? -11.961 -7.75 3.164 1 98.62 119 GLN A O 1
ATOM 936 N N . LEU A 1 120 ? -10.555 -9.438 2.652 1 98.81 120 LEU A N 1
ATOM 937 C CA . LEU A 1 120 ? -9.922 -8.672 1.589 1 98.81 120 LEU A CA 1
ATOM 938 C C . LEU A 1 120 ? -10.875 -8.461 0.42 1 98.81 120 LEU A C 1
ATOM 940 O O . LEU A 1 120 ? -10.781 -7.453 -0.29 1 98.81 120 LEU A O 1
ATOM 944 N N . THR A 1 121 ? -11.75 -9.383 0.201 1 98.75 121 THR A N 1
ATOM 945 C CA . THR A 1 121 ? -12.789 -9.172 -0.803 1 98.75 121 THR A CA 1
ATOM 946 C C . THR A 1 121 ? -13.664 -7.98 -0.432 1 98.75 121 THR A C 1
ATOM 948 O O . THR A 1 121 ? -14 -7.16 -1.287 1 98.75 121 THR A O 1
ATOM 951 N N . GLY A 1 122 ? -14.008 -7.863 0.829 1 98.69 122 GLY A N 1
ATOM 952 C CA . GLY A 1 122 ? -14.734 -6.699 1.314 1 98.69 122 GLY A CA 1
ATOM 953 C C . GLY A 1 122 ? -13.953 -5.406 1.167 1 98.69 122 GLY A C 1
ATOM 954 O O . GLY A 1 122 ? -14.5 -4.387 0.748 1 98.69 122 GLY A O 1
ATOM 955 N N . VAL A 1 123 ? -12.719 -5.438 1.477 1 98.88 123 VAL A N 1
ATOM 956 C CA . VAL A 1 123 ? -11.828 -4.293 1.348 1 98.88 123 VAL A CA 1
ATOM 957 C C . VAL A 1 123 ? -11.758 -3.852 -0.112 1 98.88 123 VAL A C 1
ATOM 959 O O . VAL A 1 123 ? -11.883 -2.664 -0.416 1 98.88 123 VAL A O 1
ATOM 962 N N . LYS A 1 124 ? -11.562 -4.785 -0.973 1 98.88 124 LYS A N 1
ATOM 963 C CA . LYS A 1 124 ? -11.523 -4.484 -2.402 1 98.88 124 LYS A CA 1
ATOM 964 C C . LYS A 1 124 ? -12.812 -3.807 -2.855 1 98.88 124 LYS A C 1
ATOM 966 O O . LYS A 1 124 ? -12.773 -2.844 -3.623 1 98.88 124 LYS A O 1
ATOM 971 N N . SER A 1 125 ? -13.938 -4.309 -2.457 1 98.62 125 SER A N 1
ATOM 972 C CA . SER A 1 125 ? -15.234 -3.748 -2.822 1 98.62 125 SER A CA 1
ATOM 973 C C . SER A 1 125 ? -15.367 -2.307 -2.342 1 98.62 125 SER A C 1
ATOM 975 O O . SER A 1 125 ? -15.812 -1.436 -3.09 1 98.62 125 SER A O 1
ATOM 977 N N . ALA A 1 126 ? -15 -2.062 -1.101 1 98.56 126 ALA A N 1
ATOM 978 C CA . ALA A 1 126 ? -15.062 -0.72 -0.531 1 98.56 126 ALA A CA 1
ATOM 979 C C . ALA A 1 126 ? -14.188 0.253 -1.315 1 98.56 126 ALA A C 1
ATOM 981 O O . ALA A 1 126 ? -14.625 1.357 -1.651 1 98.56 126 ALA A O 1
ATOM 982 N N . LEU A 1 127 ? -12.969 -0.155 -1.598 1 98.75 127 LEU A N 1
ATOM 983 C CA . LEU A 1 127 ? -12.055 0.688 -2.363 1 98.75 127 LEU A CA 1
ATOM 984 C C . LEU A 1 127 ? -12.57 0.892 -3.785 1 98.75 127 LEU A C 1
ATOM 986 O O . LEU A 1 127 ? -12.453 1.986 -4.34 1 98.75 127 LEU A O 1
ATOM 990 N N . GLY A 1 128 ? -13.117 -0.161 -4.355 1 98.62 128 GLY A N 1
ATOM 991 C CA . GLY A 1 128 ? -13.711 -0.05 -5.68 1 98.62 128 GLY A CA 1
ATOM 992 C C . GLY A 1 128 ? -14.836 0.966 -5.746 1 98.62 128 GLY A C 1
ATOM 993 O O . GLY A 1 128 ? -14.961 1.701 -6.727 1 98.62 128 GLY A O 1
ATOM 994 N N . LEU A 1 129 ? -15.656 1.007 -4.773 1 97.81 129 LEU A N 1
ATOM 995 C CA . LEU A 1 129 ? -16.75 1.975 -4.695 1 97.81 129 LEU A CA 1
ATOM 996 C C . LEU A 1 129 ? -16.203 3.4 -4.684 1 97.81 129 LEU A C 1
ATOM 998 O O . LEU A 1 129 ? -16.75 4.281 -5.348 1 97.81 129 LEU A O 1
ATOM 1002 N N . LEU A 1 130 ? -15.172 3.621 -3.973 1 98.38 130 LEU A N 1
ATOM 1003 C CA . LEU A 1 130 ? -14.57 4.949 -3.898 1 98.38 130 LEU A CA 1
ATOM 1004 C C . LEU A 1 130 ? -14.016 5.367 -5.254 1 98.38 130 LEU A C 1
ATOM 1006 O O . LEU A 1 130 ? -14.156 6.523 -5.66 1 98.38 130 LEU A O 1
ATOM 1010 N N . VAL A 1 131 ? -13.383 4.449 -5.926 1 98.25 131 VAL A N 1
ATOM 1011 C CA . VAL A 1 131 ? -12.797 4.766 -7.223 1 98.25 131 VAL A CA 1
ATOM 1012 C C . VAL A 1 131 ? -13.891 5.121 -8.219 1 98.25 131 VAL A C 1
ATOM 1014 O O . VAL A 1 131 ? -13.719 6.016 -9.055 1 98.25 131 VAL A O 1
ATOM 1017 N N . ARG A 1 132 ? -15.008 4.52 -8.102 1 95.31 132 ARG A N 1
ATOM 1018 C CA . ARG A 1 132 ? -16.109 4.766 -9.031 1 95.31 132 ARG A CA 1
ATOM 1019 C C . ARG A 1 132 ? -16.797 6.094 -8.719 1 95.31 132 ARG A C 1
ATOM 1021 O O . ARG A 1 132 ? -17.516 6.637 -9.555 1 95.31 132 ARG A O 1
ATOM 1028 N N . SER A 1 133 ? -16.656 6.555 -7.551 1 90.62 133 SER A N 1
ATOM 1029 C CA . SER A 1 133 ? -17.266 7.816 -7.137 1 90.62 133 SER A CA 1
ATOM 1030 C C . SER A 1 133 ? -16.406 9.008 -7.555 1 90.62 133 SER A C 1
ATOM 1032 O O . SER A 1 133 ? -16.75 10.156 -7.254 1 90.62 133 SER A O 1
ATOM 1034 N N . THR A 1 134 ? -15.211 8.75 -8.109 1 79.44 134 THR A N 1
ATOM 1035 C CA . THR A 1 134 ? -14.305 9.812 -8.531 1 79.44 134 THR A CA 1
ATOM 1036 C C . THR A 1 134 ? -14.625 10.25 -9.961 1 79.44 134 THR A C 1
ATOM 1038 O O . THR A 1 134 ? -15.117 9.453 -10.766 1 79.44 134 THR A O 1
ATOM 1041 N N . MET B 1 1 ? 13.922 -4.805 -29.562 1 47.38 1 MET B N 1
ATOM 1042 C CA . MET B 1 1 ? 13.438 -6.062 -29 1 47.38 1 MET B CA 1
ATOM 1043 C C . MET B 1 1 ? 11.914 -6.145 -29.078 1 47.38 1 MET B C 1
ATOM 1045 O O . MET B 1 1 ? 11.219 -5.191 -28.719 1 47.38 1 MET B O 1
ATOM 1049 N N . GLY B 1 2 ? 11.352 -6.91 -29.906 1 59.34 2 GLY B N 1
ATOM 1050 C CA . GLY B 1 2 ? 9.969 -6.926 -30.359 1 59.34 2 GLY B CA 1
ATOM 1051 C C . GLY B 1 2 ? 8.969 -7.047 -29.234 1 59.34 2 GLY B C 1
ATOM 1052 O O . GLY B 1 2 ? 9.344 -7.336 -28.094 1 59.34 2 GLY B O 1
ATOM 1053 N N . ARG B 1 3 ? 7.668 -6.527 -29.391 1 75.38 3 ARG B N 1
ATOM 1054 C CA . ARG B 1 3 ? 6.547 -6.527 -28.453 1 75.38 3 ARG B CA 1
ATOM 1055 C C . ARG B 1 3 ? 6.203 -7.945 -28.016 1 75.38 3 ARG B C 1
ATOM 1057 O O . ARG B 1 3 ? 5.824 -8.781 -28.828 1 75.38 3 ARG B O 1
ATOM 1064 N N . VAL B 1 4 ? 6.84 -8.688 -27.078 1 89.75 4 VAL B N 1
ATOM 1065 C CA . VAL B 1 4 ? 6.438 -9.969 -26.5 1 89.75 4 VAL B CA 1
ATOM 1066 C C . VAL B 1 4 ? 5.066 -9.836 -25.844 1 89.75 4 VAL B C 1
ATOM 1068 O O . VAL B 1 4 ? 4.875 -9.008 -24.953 1 89.75 4 VAL B O 1
ATOM 1071 N N . PRO B 1 5 ? 4.137 -10.648 -26.375 1 94.81 5 PRO B N 1
ATOM 1072 C CA . PRO B 1 5 ? 2.811 -10.578 -25.766 1 94.81 5 PRO B CA 1
ATOM 1073 C C . PRO B 1 5 ? 2.834 -10.93 -24.281 1 94.81 5 PRO B C 1
ATOM 1075 O O . PRO B 1 5 ? 3.682 -11.719 -23.844 1 94.81 5 PRO B O 1
ATOM 1078 N N . ALA B 1 6 ? 1.89 -10.484 -23.547 1 94.56 6 ALA B N 1
ATOM 1079 C CA . ALA B 1 6 ? 1.831 -10.641 -22.094 1 94.56 6 ALA B CA 1
ATOM 1080 C C . ALA B 1 6 ? 1.722 -12.109 -21.703 1 94.56 6 ALA B C 1
ATOM 1082 O O . ALA B 1 6 ? 2.328 -12.539 -20.719 1 94.56 6 ALA B O 1
ATOM 1083 N N . ASN B 1 7 ? 0.962 -12.859 -22.375 1 95.56 7 ASN B N 1
ATOM 1084 C CA . ASN B 1 7 ? 0.787 -14.273 -22.047 1 95.56 7 ASN B CA 1
ATOM 1085 C C . ASN B 1 7 ? 2.074 -15.062 -22.25 1 95.56 7 ASN B C 1
ATOM 1087 O O . ASN B 1 7 ? 2.383 -15.969 -21.484 1 95.56 7 ASN B O 1
ATOM 1091 N N . VAL B 1 8 ? 2.734 -14.75 -23.297 1 96.88 8 VAL B N 1
ATOM 1092 C CA . VAL B 1 8 ? 4.004 -15.414 -23.547 1 96.88 8 VAL B CA 1
ATOM 1093 C C . VAL B 1 8 ? 5.02 -15.031 -22.484 1 96.88 8 VAL B C 1
ATOM 1095 O O . VAL B 1 8 ? 5.707 -15.891 -21.922 1 96.88 8 VAL B O 1
ATOM 1098 N N . ALA B 1 9 ? 5.098 -13.75 -22.188 1 97.75 9 ALA B N 1
ATOM 1099 C CA . ALA B 1 9 ? 5.98 -13.273 -21.125 1 97.75 9 ALA B CA 1
ATOM 1100 C C . ALA B 1 9 ? 5.641 -13.945 -19.797 1 97.75 9 ALA B C 1
ATOM 1102 O O . ALA B 1 9 ? 6.539 -14.344 -19.047 1 97.75 9 ALA B O 1
ATOM 1103 N N . GLY B 1 10 ? 4.379 -14.023 -19.578 1 97.81 10 GLY B N 1
ATOM 1104 C CA . GLY B 1 10 ? 3.918 -14.656 -18.344 1 97.81 10 GLY B CA 1
ATOM 1105 C C . GLY B 1 10 ? 4.352 -16.109 -18.234 1 97.81 10 GLY B C 1
ATOM 1106 O O . GLY B 1 10 ? 4.789 -16.547 -17.172 1 97.81 10 GLY B O 1
ATOM 1107 N N . ASP B 1 11 ? 4.242 -16.828 -19.281 1 97 11 ASP B N 1
ATOM 1108 C CA . ASP B 1 11 ? 4.648 -18.234 -19.297 1 97 11 ASP B CA 1
ATOM 1109 C C . ASP B 1 11 ? 6.141 -18.375 -19.016 1 97 11 ASP B C 1
ATOM 1111 O O . ASP B 1 11 ? 6.555 -19.234 -18.234 1 97 11 ASP B O 1
ATOM 1115 N N . LEU B 1 12 ? 6.836 -17.547 -19.641 1 97.88 12 LEU B N 1
ATOM 1116 C CA . LEU B 1 12 ? 8.281 -17.609 -19.453 1 97.88 12 LEU B CA 1
ATOM 1117 C C . LEU B 1 12 ? 8.648 -17.266 -18.016 1 97.88 12 LEU B C 1
ATOM 1119 O O . LEU B 1 12 ? 9.508 -17.922 -17.422 1 97.88 12 LEU B O 1
ATOM 1123 N N . VAL B 1 13 ? 8.023 -16.281 -17.469 1 98.44 13 VAL B N 1
ATOM 1124 C CA . VAL B 1 13 ? 8.266 -15.883 -16.078 1 98.44 13 VAL B CA 1
ATOM 1125 C C . VAL B 1 13 ? 7.906 -17.031 -15.141 1 98.44 13 VAL B C 1
ATOM 1127 O O . VAL B 1 13 ? 8.68 -17.375 -14.242 1 98.44 13 VAL B O 1
ATOM 1130 N N . ARG B 1 14 ? 6.797 -17.562 -15.383 1 98 14 ARG B N 1
ATOM 1131 C CA . ARG B 1 14 ? 6.34 -18.656 -14.516 1 98 14 ARG B CA 1
ATOM 1132 C C . ARG B 1 14 ? 7.305 -19.828 -14.555 1 98 14 ARG B C 1
ATOM 1134 O O . ARG B 1 14 ? 7.648 -20.391 -13.516 1 98 14 ARG B O 1
ATOM 1141 N N . VAL B 1 15 ? 7.719 -20.25 -15.688 1 97.75 15 VAL B N 1
ATOM 1142 C CA . VAL B 1 15 ? 8.648 -21.359 -15.836 1 97.75 15 VAL B CA 1
ATOM 1143 C C . VAL B 1 15 ? 9.953 -21.047 -15.117 1 97.75 15 VAL B C 1
ATOM 1145 O O . VAL B 1 15 ? 10.492 -21.891 -14.391 1 97.75 15 VAL B O 1
ATOM 1148 N N . ALA B 1 16 ? 10.398 -19.859 -15.328 1 98.44 16 ALA B N 1
ATOM 1149 C CA . ALA B 1 16 ? 11.641 -19.453 -14.672 1 98.44 16 ALA B CA 1
ATOM 1150 C C . ALA B 1 16 ? 11.508 -19.547 -13.148 1 98.44 16 ALA B C 1
ATOM 1152 O O . ALA B 1 16 ? 12.422 -20.016 -12.469 1 98.44 16 ALA B O 1
ATOM 1153 N N . LEU B 1 17 ? 10.43 -19.172 -12.656 1 98.25 17 LEU B N 1
ATOM 1154 C CA . LEU B 1 17 ? 10.203 -19.203 -11.219 1 98.25 17 LEU B CA 1
ATOM 1155 C C . LEU B 1 17 ? 10.07 -20.641 -10.711 1 98.25 17 LEU B C 1
ATOM 1157 O O . LEU B 1 17 ? 10.555 -20.969 -9.625 1 98.25 17 LEU B O 1
ATOM 1161 N N . MET B 1 18 ? 9.461 -21.469 -11.461 1 97.19 18 MET B N 1
ATOM 1162 C CA . MET B 1 18 ? 9.344 -22.875 -11.086 1 97.19 18 MET B CA 1
ATOM 1163 C C . MET B 1 18 ? 10.711 -23.547 -11.031 1 97.19 18 MET B C 1
ATOM 1165 O O . MET B 1 18 ? 10.984 -24.344 -10.133 1 97.19 18 MET B O 1
ATOM 1169 N N . GLU B 1 19 ? 11.492 -23.172 -11.945 1 97.31 19 GLU B N 1
ATOM 1170 C CA . GLU B 1 19 ? 12.82 -23.766 -12.023 1 97.31 19 GLU B CA 1
ATOM 1171 C C . GLU B 1 19 ? 13.719 -23.266 -10.898 1 97.31 19 GLU B C 1
ATOM 1173 O O . GLU B 1 19 ? 14.648 -23.953 -10.484 1 97.31 19 GLU B O 1
ATOM 1178 N N . ALA B 1 20 ? 13.414 -22.188 -10.398 1 97.38 20 ALA B N 1
ATOM 1179 C CA . ALA B 1 20 ? 14.25 -21.562 -9.375 1 97.38 20 ALA B CA 1
ATOM 1180 C C . ALA B 1 20 ? 13.93 -22.125 -7.992 1 97.38 20 ALA B C 1
ATOM 1182 O O . ALA B 1 20 ? 14.695 -21.938 -7.043 1 97.38 20 ALA B O 1
ATOM 1183 N N . ARG B 1 21 ? 12.906 -22.969 -7.914 1 95.44 21 ARG B N 1
ATOM 1184 C CA . ARG B 1 21 ? 12.492 -23.469 -6.613 1 95.44 21 ARG B CA 1
ATOM 1185 C C . ARG B 1 21 ? 13.609 -24.281 -5.957 1 95.44 21 ARG B C 1
ATOM 1187 O O . ARG B 1 21 ? 14.328 -25.016 -6.633 1 95.44 21 ARG B O 1
ATOM 1194 N N . PRO B 1 22 ? 13.695 -23.938 -4.613 1 93.81 22 PRO B N 1
ATOM 1195 C CA . PRO B 1 22 ? 12.867 -23.188 -3.662 1 93.81 22 PRO B CA 1
ATOM 1196 C C . PRO B 1 22 ? 13.258 -21.719 -3.562 1 93.81 22 PRO B C 1
ATOM 1198 O O . PRO B 1 22 ? 12.602 -20.953 -2.859 1 93.81 22 PRO B O 1
ATOM 1201 N N . ALA B 1 23 ? 14.281 -21.406 -4.262 1 95.88 23 ALA B N 1
ATOM 1202 C CA . ALA B 1 23 ? 14.703 -20 -4.254 1 95.88 23 ALA B CA 1
ATOM 1203 C C . ALA B 1 23 ? 13.727 -19.125 -5.043 1 95.88 23 ALA B C 1
ATOM 1205 O O . ALA B 1 23 ? 12.781 -19.641 -5.648 1 95.88 23 ALA B O 1
ATOM 1206 N N . GLY B 1 24 ? 13.812 -17.859 -4.938 1 97.75 24 GLY B N 1
ATOM 1207 C CA . GLY B 1 24 ? 13.094 -16.875 -5.742 1 97.75 24 GLY B CA 1
ATOM 1208 C C . GLY B 1 24 ? 13.992 -16.125 -6.711 1 97.75 24 GLY B C 1
ATOM 1209 O O . GLY B 1 24 ? 15.195 -16.391 -6.785 1 97.75 24 GLY B O 1
ATOM 1210 N N . LEU B 1 25 ? 13.289 -15.297 -7.504 1 98.56 25 LEU B N 1
ATOM 1211 C CA . LEU B 1 25 ? 14.023 -14.477 -8.453 1 98.56 25 LEU B CA 1
ATOM 1212 C C . LEU B 1 25 ? 13.617 -13.008 -8.336 1 98.56 25 LEU B C 1
ATOM 1214 O O . LEU B 1 25 ? 12.43 -12.695 -8.266 1 98.56 25 LEU B O 1
ATOM 1218 N N . THR B 1 26 ? 14.641 -12.188 -8.344 1 97.88 26 THR B N 1
ATOM 1219 C CA . THR B 1 26 ? 14.391 -10.758 -8.438 1 97.88 26 THR B CA 1
ATOM 1220 C C . THR B 1 26 ? 14.008 -10.367 -9.867 1 97.88 26 THR B C 1
ATOM 1222 O O . THR B 1 26 ? 14.141 -11.172 -10.789 1 97.88 26 THR B O 1
ATOM 1225 N N . THR B 1 27 ? 13.562 -9.172 -10.07 1 97.31 27 THR B N 1
ATOM 1226 C CA . THR B 1 27 ? 13.234 -8.68 -11.406 1 97.31 27 THR B CA 1
ATOM 1227 C C . THR B 1 27 ? 14.438 -8.781 -12.336 1 97.31 27 THR B C 1
ATOM 1229 O O . THR B 1 27 ? 14.312 -9.219 -13.484 1 97.31 27 THR B O 1
ATOM 1232 N N . ARG B 1 28 ? 15.547 -8.43 -11.781 1 97.5 28 ARG B N 1
ATOM 1233 C CA . ARG B 1 28 ? 16.766 -8.484 -12.578 1 97.5 28 ARG B CA 1
ATOM 1234 C C . ARG B 1 28 ? 17.094 -9.922 -12.969 1 97.5 28 ARG B C 1
ATOM 1236 O O . ARG B 1 28 ? 17.5 -10.18 -14.109 1 97.5 28 ARG B O 1
ATOM 1243 N N . GLN B 1 29 ? 17 -10.805 -12.031 1 98.38 29 GLN B N 1
ATOM 1244 C CA . GLN B 1 29 ? 17.266 -12.211 -12.305 1 98.38 29 GLN B CA 1
ATOM 1245 C C . GLN B 1 29 ? 16.25 -12.773 -13.305 1 98.38 29 GLN B C 1
ATOM 1247 O O . GLN B 1 29 ? 16.609 -13.594 -14.156 1 98.38 29 GLN B O 1
ATOM 1252 N N . LEU B 1 30 ? 15.039 -12.328 -13.211 1 98.56 30 LEU B N 1
ATOM 1253 C CA . LEU B 1 30 ? 14.023 -12.734 -14.164 1 98.56 30 LEU B CA 1
ATOM 1254 C C . LEU B 1 30 ? 14.352 -12.219 -15.562 1 98.56 30 LEU B C 1
ATOM 1256 O O . LEU B 1 30 ? 14.164 -12.93 -16.547 1 98.56 30 LEU B O 1
ATOM 1260 N N . MET B 1 31 ? 14.805 -10.953 -15.625 1 98.25 31 MET B N 1
ATOM 1261 C CA . MET B 1 31 ? 15.219 -10.398 -16.906 1 98.25 31 MET B CA 1
ATOM 1262 C C . MET B 1 31 ? 16.312 -11.258 -17.547 1 98.25 31 MET B C 1
ATOM 1264 O O . MET B 1 31 ? 16.25 -11.57 -18.734 1 98.25 31 MET B O 1
ATOM 1268 N N . THR B 1 32 ? 17.25 -11.656 -16.781 1 98.31 32 THR B N 1
ATOM 1269 C CA . THR B 1 32 ? 18.359 -12.469 -17.25 1 98.31 32 THR B CA 1
ATOM 1270 C C . THR B 1 32 ? 17.875 -13.859 -17.656 1 98.31 32 THR B C 1
ATOM 1272 O O . THR B 1 32 ? 18.203 -14.344 -18.75 1 98.31 32 THR B O 1
ATOM 1275 N N . ALA B 1 33 ? 17.125 -14.469 -16.859 1 98 33 ALA B N 1
ATOM 1276 C CA . ALA B 1 33 ? 16.672 -15.844 -17.062 1 98 33 ALA B CA 1
ATOM 1277 C C . ALA B 1 33 ? 15.766 -15.938 -18.281 1 98 33 ALA B C 1
ATOM 1279 O O . ALA B 1 33 ? 15.727 -16.969 -18.953 1 98 33 ALA B O 1
ATOM 1280 N N . THR B 1 34 ? 15.055 -14.875 -18.562 1 97.94 34 THR B N 1
ATOM 1281 C CA . THR B 1 34 ? 14.07 -14.922 -19.625 1 97.94 34 THR B CA 1
ATOM 1282 C C . THR B 1 34 ? 14.555 -14.148 -20.844 1 97.94 34 THR B C 1
ATOM 1284 O O . THR B 1 34 ? 13.922 -14.18 -21.906 1 97.94 34 THR B O 1
ATOM 1287 N N . GLU B 1 35 ? 15.57 -13.289 -20.703 1 97.31 35 GLU B N 1
ATOM 1288 C CA . GLU B 1 35 ? 16.109 -12.406 -21.734 1 97.31 35 GLU B CA 1
ATOM 1289 C C . GLU B 1 35 ? 15.078 -11.383 -22.188 1 97.31 35 GLU B C 1
ATOM 1291 O O . GLU B 1 35 ? 14.938 -11.117 -23.375 1 97.31 35 GLU B O 1
ATOM 1296 N N . MET B 1 36 ? 14.258 -10.984 -21.219 1 97.75 36 MET B N 1
ATOM 1297 C CA . MET B 1 36 ? 13.219 -9.984 -21.469 1 97.75 36 MET B CA 1
ATOM 1298 C C . MET B 1 36 ? 13.562 -8.664 -20.797 1 97.75 36 MET B C 1
ATOM 1300 O O . MET B 1 36 ? 14.375 -8.633 -19.859 1 97.75 36 MET B O 1
ATOM 1304 N N . SER B 1 37 ? 12.977 -7.645 -21.359 1 97.44 37 SER B N 1
ATOM 1305 C CA . SER B 1 37 ? 13.141 -6.34 -20.734 1 97.44 37 SER B CA 1
ATOM 1306 C C . SER B 1 37 ? 12.383 -6.262 -19.406 1 97.44 37 SER B C 1
ATOM 1308 O O . SER B 1 37 ? 11.516 -7.102 -19.125 1 97.44 37 SER B O 1
ATOM 1310 N N . ALA B 1 38 ? 12.695 -5.277 -18.625 1 96.44 38 ALA B N 1
ATOM 1311 C CA . ALA B 1 38 ? 12 -5.055 -17.375 1 96.44 38 ALA B CA 1
ATOM 1312 C C . ALA B 1 38 ? 10.492 -4.898 -17.594 1 96.44 38 ALA B C 1
ATOM 1314 O O . ALA B 1 38 ? 9.688 -5.41 -16.812 1 96.44 38 ALA B O 1
ATOM 1315 N N . TYR B 1 39 ? 10.172 -4.191 -18.594 1 96.5 39 TYR B N 1
ATOM 1316 C CA . TYR B 1 39 ? 8.766 -3.975 -18.922 1 96.5 39 TYR B CA 1
ATOM 1317 C C . TYR B 1 39 ? 8.078 -5.289 -19.266 1 96.5 39 TYR B C 1
ATOM 1319 O O . TYR B 1 39 ? 6.953 -5.539 -18.812 1 96.5 39 TYR B O 1
ATOM 1327 N N . GLN B 1 40 ? 8.695 -5.996 -19.969 1 97.56 40 GLN B N 1
ATOM 1328 C CA . GLN B 1 40 ? 8.133 -7.285 -20.359 1 97.56 40 GLN B CA 1
ATOM 1329 C C . GLN B 1 40 ? 7.977 -8.203 -19.156 1 97.56 40 GLN B C 1
ATOM 1331 O O . GLN B 1 40 ? 6.973 -8.906 -19.031 1 97.56 40 GLN B O 1
ATOM 1336 N N . VAL B 1 41 ? 8.922 -8.203 -18.281 1 97.88 41 VAL B N 1
ATOM 1337 C CA . VAL B 1 41 ? 8.844 -9.016 -17.078 1 97.88 41 VAL B CA 1
ATOM 1338 C C . VAL B 1 41 ? 7.652 -8.57 -16.234 1 97.88 41 VAL B C 1
ATOM 1340 O O . VAL B 1 41 ? 6.879 -9.398 -15.75 1 97.88 41 VAL B O 1
ATOM 1343 N N . GLN B 1 42 ? 7.516 -7.285 -16.141 1 96.94 42 GLN B N 1
ATOM 1344 C CA . GLN B 1 42 ? 6.402 -6.766 -15.352 1 96.94 42 GLN B CA 1
ATOM 1345 C C . GLN B 1 42 ? 5.062 -7.129 -15.984 1 96.94 42 GLN B C 1
ATOM 1347 O O . GLN B 1 42 ? 4.113 -7.484 -15.281 1 96.94 42 GLN B O 1
ATOM 1352 N N . SER B 1 43 ? 5.02 -7.008 -17.234 1 97.06 43 SER B N 1
ATOM 1353 C CA . SER B 1 43 ? 3.818 -7.41 -17.953 1 97.06 43 SER B CA 1
ATOM 1354 C C . SER B 1 43 ? 3.527 -8.898 -17.75 1 97.06 43 SER B C 1
ATOM 1356 O O . SER B 1 43 ? 2.373 -9.289 -17.562 1 97.06 43 SER B O 1
ATOM 1358 N N . GLY B 1 44 ? 4.539 -9.625 -17.828 1 97.81 44 GLY B N 1
ATOM 1359 C CA . GLY B 1 44 ? 4.406 -11.055 -17.578 1 97.81 44 GLY B CA 1
ATOM 1360 C C . GLY B 1 44 ? 3.912 -11.367 -16.188 1 97.81 44 GLY B C 1
ATOM 1361 O O . GLY B 1 44 ? 3.049 -12.227 -16 1 97.81 44 GLY B O 1
ATOM 1362 N N . LEU B 1 45 ? 4.461 -10.727 -15.234 1 97.38 45 LEU B N 1
ATOM 1363 C CA . LEU B 1 45 ? 4.051 -10.938 -13.852 1 97.38 45 LEU B CA 1
ATOM 1364 C C . LEU B 1 45 ? 2.574 -10.602 -13.664 1 97.38 45 LEU B C 1
ATOM 1366 O O . LEU B 1 45 ? 1.867 -11.281 -12.914 1 97.38 45 LEU B O 1
ATOM 1370 N N . ARG B 1 46 ? 2.123 -9.547 -14.242 1 96.38 46 ARG B N 1
ATOM 1371 C CA . ARG B 1 46 ? 0.704 -9.219 -14.195 1 96.38 46 ARG B CA 1
ATOM 1372 C C . ARG B 1 46 ? -0.144 -10.352 -14.75 1 96.38 46 ARG B C 1
ATOM 1374 O O . ARG B 1 46 ? -1.164 -10.719 -14.164 1 96.38 46 ARG B O 1
ATOM 1381 N N . PHE B 1 47 ? 0.316 -10.875 -15.844 1 97.31 47 PHE B N 1
ATOM 1382 C CA . PHE B 1 47 ? -0.383 -11.992 -16.469 1 97.31 47 PHE B CA 1
ATOM 1383 C C . PHE B 1 47 ? -0.353 -13.219 -15.562 1 97.31 47 PHE B C 1
ATOM 1385 O O . PHE B 1 47 ? -1.366 -13.898 -15.398 1 97.31 47 PHE B O 1
ATOM 1392 N N . VAL B 1 48 ? 0.768 -13.508 -14.977 1 97.38 48 VAL B N 1
ATOM 1393 C CA . VAL B 1 48 ? 0.934 -14.672 -14.109 1 97.38 48 VAL B CA 1
ATOM 1394 C C . VAL B 1 48 ? -0.069 -14.609 -12.961 1 97.38 48 VAL B C 1
ATOM 1396 O O . VAL B 1 48 ? -0.696 -15.617 -12.625 1 97.38 48 VAL B O 1
ATOM 1399 N N . ARG B 1 49 ? -0.224 -13.492 -12.375 1 95.62 49 ARG B N 1
ATOM 1400 C CA . ARG B 1 49 ? -1.137 -13.328 -11.25 1 95.62 49 ARG B CA 1
ATOM 1401 C C . ARG B 1 49 ? -2.555 -13.742 -11.633 1 95.62 49 ARG B C 1
ATOM 1403 O O . ARG B 1 49 ? -3.262 -14.367 -10.836 1 95.62 49 ARG B O 1
ATOM 1410 N N . GLU B 1 50 ? -2.902 -13.422 -12.797 1 94.44 50 GLU B N 1
ATOM 1411 C CA . GLU B 1 50 ? -4.238 -13.766 -13.281 1 94.44 50 GLU B CA 1
ATOM 1412 C C . GLU B 1 50 ? -4.367 -15.266 -13.531 1 94.44 50 GLU B C 1
ATOM 1414 O O . GLU B 1 50 ? -5.402 -15.867 -13.227 1 94.44 50 GLU B O 1
ATOM 1419 N N . VAL B 1 51 ? -3.381 -15.797 -14.023 1 96 51 VAL B N 1
ATOM 1420 C CA . VAL B 1 51 ? -3.387 -17.219 -14.352 1 96 51 VAL B CA 1
ATOM 1421 C C . VAL B 1 51 ? -3.402 -18.047 -13.07 1 96 51 VAL B C 1
ATOM 1423 O O . VAL B 1 51 ? -4.105 -19.062 -12.984 1 96 51 VAL B O 1
ATOM 1426 N N . LEU B 1 52 ? -2.652 -17.625 -12.141 1 95.69 52 LEU B N 1
ATOM 1427 C CA . LEU B 1 52 ? -2.58 -18.359 -10.883 1 95.69 52 LEU B CA 1
ATOM 1428 C C . LEU B 1 52 ? -3.957 -18.469 -10.234 1 95.69 52 LEU B C 1
ATOM 1430 O O . LEU B 1 52 ? -4.355 -19.531 -9.781 1 95.69 52 LEU B O 1
ATOM 1434 N N . ALA B 1 53 ? -4.621 -17.422 -10.234 1 93.19 53 ALA B N 1
ATOM 1435 C CA . ALA B 1 53 ? -5.965 -17.375 -9.656 1 93.19 53 ALA B CA 1
ATOM 1436 C C . ALA B 1 53 ? -6.945 -18.203 -10.492 1 93.19 53 ALA B C 1
ATOM 1438 O O . ALA B 1 53 ? -7.82 -18.875 -9.945 1 93.19 53 ALA B O 1
ATOM 1439 N N . ALA B 1 54 ? -6.781 -18.188 -11.766 1 94.81 54 ALA B N 1
ATOM 1440 C CA . ALA B 1 54 ? -7.727 -18.828 -12.68 1 94.81 54 ALA B CA 1
ATOM 1441 C C . ALA B 1 54 ? -7.512 -20.344 -12.727 1 94.81 54 ALA B C 1
ATOM 1443 O O . ALA B 1 54 ? -8.461 -21.109 -12.922 1 94.81 54 ALA B O 1
ATOM 1444 N N . GLU B 1 55 ? -6.254 -20.781 -12.445 1 94.19 55 GLU B N 1
ATOM 1445 C CA . GLU B 1 55 ? -5.934 -22.172 -12.727 1 94.19 55 GLU B CA 1
ATOM 1446 C C . GLU B 1 55 ? -5.555 -22.922 -11.453 1 94.19 55 GLU B C 1
ATOM 1448 O O . GLU B 1 55 ? -5.012 -24.031 -11.523 1 94.19 55 GLU B O 1
ATOM 1453 N N . ASN B 1 56 ? -5.793 -22.406 -10.391 1 91 56 ASN B N 1
ATOM 1454 C CA . ASN B 1 56 ? -5.543 -23.062 -9.117 1 91 56 ASN B CA 1
ATOM 1455 C C . ASN B 1 56 ? -4.074 -23.453 -8.969 1 91 56 ASN B C 1
ATOM 1457 O O . ASN B 1 56 ? -3.766 -24.609 -8.656 1 91 56 ASN B O 1
ATOM 1461 N N . LEU B 1 57 ? -3.301 -22.531 -9.203 1 94.19 57 LEU B N 1
ATOM 1462 C CA . LEU B 1 57 ? -1.872 -22.828 -9.188 1 94.19 57 LEU B CA 1
ATOM 1463 C C . LEU B 1 57 ? -1.222 -22.297 -7.91 1 94.19 57 LEU B C 1
ATOM 1465 O O . LEU B 1 57 ? -1.913 -21.828 -7.008 1 94.19 57 LEU B O 1
ATOM 1469 N N . THR B 1 58 ? 0.073 -22.594 -7.809 1 95.56 58 THR B N 1
ATOM 1470 C CA . THR B 1 58 ? 0.848 -22.219 -6.629 1 95.56 58 THR B CA 1
ATOM 1471 C C . THR B 1 58 ? 0.815 -20.703 -6.418 1 95.56 58 THR B C 1
ATOM 1473 O O . THR B 1 58 ? 1.073 -19.938 -7.348 1 95.56 58 THR B O 1
ATOM 1476 N N . PRO B 1 59 ? 0.533 -20.266 -5.188 1 97.81 59 PRO B N 1
ATOM 1477 C CA . PRO B 1 59 ? 0.538 -18.828 -4.902 1 97.81 59 PRO B CA 1
ATOM 1478 C C . PRO B 1 59 ? 1.894 -18.188 -5.168 1 97.81 59 PRO B C 1
ATOM 1480 O O . PRO B 1 59 ? 2.936 -18.797 -4.938 1 97.81 59 PRO B O 1
ATOM 1483 N N . LEU B 1 60 ? 1.824 -16.984 -5.648 1 98.38 60 LEU B N 1
ATOM 1484 C CA . LEU B 1 60 ? 3.006 -16.172 -5.867 1 98.38 60 LEU B CA 1
ATOM 1485 C C . LEU B 1 60 ? 3.244 -15.234 -4.688 1 98.38 60 LEU B C 1
ATOM 1487 O O . LEU B 1 60 ? 2.332 -14.523 -4.258 1 98.38 60 LEU B O 1
ATOM 1491 N N . THR B 1 61 ? 4.418 -15.281 -4.113 1 98.38 61 THR B N 1
ATOM 1492 C CA . THR B 1 61 ? 4.812 -14.391 -3.027 1 98.38 61 THR B CA 1
ATOM 1493 C C . THR B 1 61 ? 6.031 -13.562 -3.424 1 98.38 61 THR B C 1
ATOM 1495 O O . THR B 1 61 ? 6.602 -13.766 -4.496 1 98.38 61 THR B O 1
ATOM 1498 N N . TRP B 1 62 ? 6.34 -12.594 -2.547 1 97.38 62 TRP B N 1
ATOM 1499 C CA . TRP B 1 62 ? 7.465 -11.703 -2.826 1 97.38 62 TRP B CA 1
ATOM 1500 C C . TRP B 1 62 ? 8.07 -11.172 -1.532 1 97.38 62 TRP B C 1
ATOM 1502 O O . TRP B 1 62 ? 7.348 -10.805 -0.605 1 97.38 62 TRP B O 1
ATOM 1512 N N . THR B 1 63 ? 9.344 -11.266 -1.485 1 95.5 63 THR B N 1
ATOM 1513 C CA . THR B 1 63 ? 10.094 -10.555 -0.456 1 95.5 63 THR B CA 1
ATOM 1514 C C . THR B 1 63 ? 11.234 -9.75 -1.076 1 95.5 63 THR B C 1
ATOM 1516 O O . THR B 1 63 ? 11.719 -10.078 -2.158 1 95.5 63 THR B O 1
ATOM 1519 N N . ARG B 1 64 ? 11.594 -8.773 -0.464 1 92 64 ARG B N 1
ATOM 1520 C CA . ARG B 1 64 ? 12.688 -7.945 -0.965 1 92 64 ARG B CA 1
ATOM 1521 C C . ARG B 1 64 ? 13.969 -8.758 -1.114 1 92 64 ARG B C 1
ATOM 1523 O O . ARG B 1 64 ? 14.742 -8.539 -2.047 1 92 64 ARG B O 1
ATOM 1530 N N . ARG B 1 65 ? 14.156 -9.609 -0.267 1 92.88 65 ARG B N 1
ATOM 1531 C CA . ARG B 1 65 ? 15.383 -10.391 -0.215 1 92.88 65 ARG B CA 1
ATOM 1532 C C . ARG B 1 65 ? 15.414 -11.445 -1.319 1 92.88 65 ARG B C 1
ATOM 1534 O O . ARG B 1 65 ? 16.406 -11.57 -2.037 1 92.88 65 ARG B O 1
ATOM 1541 N N . ASP B 1 66 ? 14.312 -12.156 -1.539 1 95.38 66 ASP B N 1
ATOM 1542 C CA . ASP B 1 66 ? 14.328 -13.352 -2.383 1 95.38 66 ASP B CA 1
ATOM 1543 C C . ASP B 1 66 ? 13.641 -13.086 -3.721 1 95.38 66 ASP B C 1
ATOM 1545 O O . ASP B 1 66 ? 13.758 -13.883 -4.656 1 95.38 66 ASP B O 1
ATOM 1549 N N . GLY B 1 67 ? 12.945 -11.961 -3.783 1 97.81 67 GLY B N 1
ATOM 1550 C CA . GLY B 1 67 ? 12.18 -11.695 -4.996 1 97.81 67 GLY B CA 1
ATOM 1551 C C . GLY B 1 67 ? 10.891 -12.484 -5.066 1 97.81 67 GLY B C 1
ATOM 1552 O O . GLY B 1 67 ? 10.242 -12.719 -4.047 1 97.81 67 GLY B O 1
ATOM 1553 N N . TYR B 1 68 ? 10.477 -12.766 -6.242 1 98.56 68 TYR B N 1
ATOM 1554 C CA . TYR B 1 68 ? 9.258 -13.516 -6.504 1 98.56 68 TYR B CA 1
ATOM 1555 C C . TYR B 1 68 ? 9.484 -15.016 -6.312 1 98.56 68 TYR B C 1
ATOM 1557 O O . TYR B 1 68 ? 10.508 -15.555 -6.75 1 98.56 68 TYR B O 1
ATOM 1565 N N . GLN B 1 69 ? 8.555 -15.641 -5.609 1 98.38 69 GLN B N 1
ATOM 1566 C CA . GLN B 1 69 ? 8.703 -17.062 -5.316 1 98.38 69 GLN B CA 1
ATOM 1567 C C . GLN B 1 69 ? 7.414 -17.828 -5.602 1 98.38 69 GLN B C 1
ATOM 1569 O O . GLN B 1 69 ? 6.32 -17.312 -5.379 1 98.38 69 GLN B O 1
ATOM 1574 N N . LEU B 1 70 ? 7.59 -19.016 -6.051 1 97.94 70 LEU B N 1
ATOM 1575 C CA . LEU B 1 70 ? 6.488 -19.969 -6.145 1 97.94 70 LEU B CA 1
ATOM 1576 C C . LEU B 1 70 ? 6.699 -21.141 -5.188 1 97.94 70 LEU B C 1
ATOM 1578 O O . LEU B 1 70 ? 6.75 -22.297 -5.613 1 97.94 70 LEU B O 1
ATOM 1582 N N . SER B 1 71 ? 6.754 -20.781 -3.967 1 96.81 71 SER B N 1
ATOM 1583 C CA . SER B 1 71 ? 6.934 -21.797 -2.932 1 96.81 71 SER B CA 1
ATOM 1584 C C . SER B 1 71 ? 5.738 -22.734 -2.871 1 96.81 71 SER B C 1
ATOM 1586 O O . SER B 1 71 ? 4.59 -22.312 -3.02 1 96.81 71 SER B O 1
ATOM 1588 N N . THR B 1 72 ? 6.031 -23.969 -2.525 1 95.31 72 THR B N 1
ATOM 1589 C CA . THR B 1 72 ? 4.957 -24.938 -2.391 1 95.31 72 THR B CA 1
ATOM 1590 C C . THR B 1 72 ? 4.57 -25.125 -0.926 1 95.31 72 THR B C 1
ATOM 1592 O O . THR B 1 72 ? 3.697 -25.938 -0.604 1 95.31 72 THR B O 1
ATOM 1595 N N . GLU B 1 73 ? 5.113 -24.312 -0.062 1 96.19 73 GLU B N 1
ATOM 1596 C CA . GLU B 1 73 ? 4.898 -24.438 1.378 1 96.19 73 GLU B CA 1
ATOM 1597 C C . GLU B 1 73 ? 3.836 -23.453 1.861 1 96.19 73 GLU B C 1
ATOM 1599 O O . GLU B 1 73 ? 4.059 -22.234 1.864 1 96.19 73 GLU B O 1
ATOM 1604 N N . PRO B 1 74 ? 2.73 -23.953 2.412 1 96.81 74 PRO B N 1
ATOM 1605 C CA . PRO B 1 74 ? 1.65 -23.078 2.879 1 96.81 74 PRO B CA 1
ATOM 1606 C C . PRO B 1 74 ? 2.113 -22.078 3.939 1 96.81 74 PRO B C 1
ATOM 1608 O O . PRO B 1 74 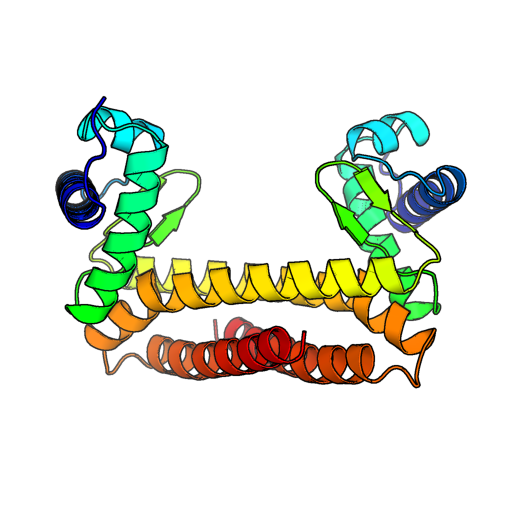? 1.59 -20.969 4.012 1 96.81 74 PRO B O 1
ATOM 1611 N N . ALA B 1 75 ? 3.053 -22.5 4.703 1 96.75 75 ALA B N 1
ATOM 1612 C CA . ALA B 1 75 ? 3.572 -21.594 5.727 1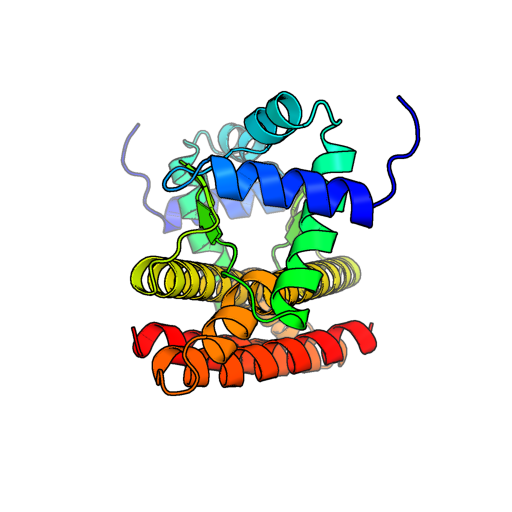 96.75 75 ALA B CA 1
ATOM 1613 C C . ALA B 1 75 ? 4.137 -20.328 5.102 1 96.75 75 ALA B C 1
ATOM 1615 O O . ALA B 1 75 ? 4.039 -19.234 5.688 1 96.75 75 ALA B O 1
ATOM 1616 N N . ASP B 1 76 ? 4.672 -20.453 3.916 1 97.06 76 ASP B N 1
ATOM 1617 C CA . ASP B 1 76 ? 5.23 -19.297 3.213 1 97.06 76 ASP B CA 1
ATOM 1618 C C . ASP B 1 76 ? 4.125 -18.359 2.736 1 97.06 76 ASP B C 1
ATOM 1620 O O . ASP B 1 76 ? 4.273 -17.141 2.795 1 97.06 76 ASP B O 1
ATOM 1624 N N . TRP B 1 77 ? 3.066 -18.938 2.271 1 97.94 77 TRP B N 1
ATOM 1625 C CA . TRP B 1 77 ? 1.945 -18.125 1.803 1 97.94 77 TRP B CA 1
ATOM 1626 C C . TRP B 1 77 ? 1.319 -17.344 2.951 1 97.94 77 TRP B C 1
ATOM 1628 O O . TRP B 1 77 ? 1.089 -16.141 2.838 1 97.94 77 TRP B O 1
ATOM 1638 N N . ILE B 1 78 ? 1.15 -18.031 4.023 1 98.19 78 ILE B N 1
ATOM 1639 C CA . ILE B 1 78 ? 0.513 -17.453 5.199 1 98.19 78 ILE B CA 1
ATOM 1640 C C . ILE B 1 78 ? 1.379 -16.312 5.742 1 98.19 78 ILE B C 1
ATOM 1642 O O . ILE B 1 78 ? 0.875 -15.227 6.043 1 98.19 78 ILE B O 1
ATOM 1646 N N . ALA B 1 79 ? 2.629 -16.578 5.82 1 97.5 79 ALA B N 1
ATOM 1647 C CA . ALA B 1 79 ? 3.545 -15.555 6.309 1 97.5 79 ALA B CA 1
ATOM 1648 C C . ALA B 1 79 ? 3.504 -14.312 5.422 1 97.5 79 ALA B C 1
ATOM 1650 O O . ALA B 1 79 ? 3.508 -13.188 5.918 1 97.5 79 ALA B O 1
ATOM 1651 N N . TYR B 1 80 ? 3.465 -14.516 4.156 1 98.44 80 TYR B N 1
ATOM 1652 C CA . TYR B 1 80 ? 3.42 -13.414 3.199 1 98.44 80 TYR B CA 1
ATOM 1653 C C . TYR B 1 80 ? 2.111 -12.641 3.314 1 98.44 80 TYR B C 1
ATOM 1655 O O . TYR B 1 80 ? 2.109 -11.406 3.312 1 98.44 80 TYR B O 1
ATOM 1663 N N . GLU B 1 81 ? 1.046 -13.344 3.377 1 98.69 81 GLU B N 1
ATOM 1664 C CA . GLU B 1 81 ? -0.264 -12.719 3.525 1 98.69 81 GLU B CA 1
ATOM 1665 C C . GLU B 1 81 ? -0.33 -11.875 4.797 1 98.69 81 GLU B C 1
ATOM 1667 O O . GLU B 1 81 ? -0.785 -10.727 4.762 1 98.69 81 GLU B O 1
ATOM 1672 N N . ARG B 1 82 ? 0.152 -12.422 5.863 1 98.5 82 ARG B N 1
ATOM 1673 C CA . ARG B 1 82 ? 0.165 -11.695 7.129 1 98.5 82 ARG B CA 1
ATOM 1674 C C . ARG B 1 82 ? 1.005 -10.43 7.031 1 98.5 82 ARG B C 1
ATOM 1676 O O . ARG B 1 82 ? 0.599 -9.367 7.516 1 98.5 82 ARG B O 1
ATOM 1683 N N . ALA B 1 83 ? 2.088 -10.586 6.438 1 98.19 83 ALA B N 1
ATOM 1684 C CA . ALA B 1 83 ? 2.963 -9.43 6.266 1 98.19 83 ALA B CA 1
ATOM 1685 C C . ALA B 1 83 ? 2.295 -8.352 5.414 1 98.19 83 ALA B C 1
ATOM 1687 O O . ALA B 1 83 ? 2.369 -7.164 5.73 1 98.19 83 ALA B O 1
ATOM 1688 N N . CYS B 1 84 ? 1.668 -8.75 4.324 1 98.56 84 CYS B N 1
ATOM 1689 C CA . CYS B 1 84 ? 0.983 -7.816 3.436 1 98.56 84 CYS B CA 1
ATOM 1690 C C . CYS B 1 84 ? -0.144 -7.094 4.164 1 98.56 84 CYS B C 1
ATOM 1692 O O . CYS B 1 84 ? -0.284 -5.875 4.047 1 98.56 84 CYS B O 1
ATOM 1694 N N . VAL B 1 85 ? -0.882 -7.801 4.926 1 98.81 85 VAL B N 1
ATOM 1695 C CA . VAL B 1 85 ? -2.018 -7.234 5.648 1 98.81 85 VAL B CA 1
ATOM 1696 C C . VAL B 1 85 ? -1.525 -6.199 6.656 1 98.81 85 VAL B C 1
ATOM 1698 O O . VAL B 1 85 ? -2.107 -5.117 6.781 1 98.81 85 VAL B O 1
ATOM 1701 N N . ARG B 1 86 ? -0.496 -6.512 7.355 1 98.62 86 ARG B N 1
ATOM 1702 C CA . ARG B 1 86 ? 0.072 -5.57 8.312 1 98.62 86 ARG B CA 1
ATOM 1703 C C . ARG B 1 86 ? 0.51 -4.281 7.625 1 98.62 86 ARG B C 1
ATOM 1705 O O . ARG B 1 86 ? 0.257 -3.184 8.125 1 98.62 86 ARG B O 1
ATOM 1712 N N . THR B 1 87 ? 1.148 -4.453 6.5 1 98.31 87 THR B N 1
ATOM 1713 C CA . THR B 1 87 ? 1.616 -3.301 5.738 1 98.31 87 THR B CA 1
ATOM 1714 C C . THR B 1 87 ? 0.439 -2.455 5.262 1 98.31 87 THR B C 1
ATOM 1716 O O . THR B 1 87 ? 0.463 -1.229 5.379 1 98.31 87 THR B O 1
ATOM 1719 N N . GLU B 1 88 ? -0.588 -3.119 4.727 1 98.81 88 GLU B N 1
ATOM 1720 C CA . GLU B 1 88 ? -1.751 -2.396 4.219 1 98.81 88 GLU B CA 1
ATOM 1721 C C . GLU B 1 88 ? -2.482 -1.668 5.344 1 98.81 88 GLU B C 1
ATOM 1723 O O . GLU B 1 88 ? -2.977 -0.556 5.148 1 98.81 88 GLU B O 1
ATOM 1728 N N . LEU B 1 89 ? -2.545 -2.279 6.496 1 98.81 89 LEU B N 1
ATOM 1729 C CA . LEU B 1 89 ? -3.158 -1.623 7.648 1 98.81 89 LEU B CA 1
ATOM 1730 C C . LEU B 1 89 ? -2.436 -0.321 7.977 1 98.81 89 LEU B C 1
ATOM 1732 O O . LEU B 1 89 ? -3.076 0.708 8.203 1 98.81 89 LEU B O 1
ATOM 1736 N N . THR B 1 90 ? -1.15 -0.376 7.984 1 98.06 90 THR B N 1
ATOM 1737 C CA . THR B 1 90 ? -0.351 0.805 8.289 1 98.06 90 THR B CA 1
ATOM 1738 C C . THR B 1 90 ? -0.591 1.901 7.254 1 98.06 90 THR B C 1
ATOM 1740 O O . THR B 1 90 ? -0.752 3.072 7.609 1 98.06 90 THR B O 1
ATOM 1743 N N . ARG B 1 91 ? -0.655 1.557 6.008 1 98.06 91 ARG B N 1
ATOM 1744 C CA . ARG B 1 91 ? -0.857 2.516 4.926 1 98.06 91 ARG B CA 1
ATOM 1745 C C . ARG B 1 91 ? -2.213 3.205 5.051 1 98.06 91 ARG B C 1
ATOM 1747 O O . ARG B 1 91 ? -2.309 4.426 4.914 1 98.06 91 ARG B O 1
ATOM 1754 N N . ILE B 1 92 ? -3.205 2.439 5.316 1 98.88 92 ILE B N 1
ATOM 1755 C CA . ILE B 1 92 ? -4.555 2.975 5.441 1 98.88 92 ILE B CA 1
ATOM 1756 C C . ILE B 1 92 ? -4.648 3.863 6.68 1 98.88 92 ILE B C 1
ATOM 1758 O O . ILE B 1 92 ? -5.23 4.949 6.633 1 98.88 92 ILE B O 1
ATOM 1762 N N . ALA B 1 93 ? -4.027 3.422 7.762 1 98.25 93 ALA B N 1
ATOM 1763 C CA . ALA B 1 93 ? -4.027 4.211 8.992 1 98.25 93 ALA B CA 1
ATOM 1764 C C . ALA B 1 93 ? -3.332 5.555 8.781 1 98.25 93 ALA B C 1
ATOM 1766 O O . ALA B 1 93 ? -3.805 6.586 9.266 1 98.25 93 ALA B O 1
ATOM 1767 N N . ARG B 1 94 ? -2.273 5.523 8.094 1 97.25 94 ARG B N 1
ATOM 1768 C CA . ARG B 1 94 ? -1.526 6.75 7.824 1 97.25 94 ARG B CA 1
ATOM 1769 C C . ARG B 1 94 ? -2.326 7.699 6.941 1 97.25 94 ARG B C 1
ATOM 1771 O O . ARG B 1 94 ? -2.344 8.906 7.176 1 97.25 94 ARG B O 1
ATOM 1778 N N . LEU B 1 95 ? -2.939 7.152 5.934 1 98.56 95 LEU B N 1
ATOM 1779 C CA . LEU B 1 95 ? -3.76 7.98 5.055 1 98.56 95 LEU B CA 1
ATOM 1780 C C . LEU B 1 95 ? -4.895 8.641 5.836 1 98.56 95 LEU B C 1
ATOM 1782 O O . LEU B 1 95 ? -5.176 9.828 5.645 1 98.56 95 LEU B O 1
ATOM 1786 N N . LEU B 1 96 ? -5.48 7.914 6.699 1 98.44 96 LEU B N 1
ATOM 1787 C CA . LEU B 1 96 ? -6.547 8.445 7.539 1 98.44 96 LEU B CA 1
ATOM 1788 C C . LEU B 1 96 ? -6.027 9.578 8.422 1 98.44 96 LEU B C 1
ATOM 1790 O O . LEU B 1 96 ? -6.566 10.688 8.398 1 98.44 96 LEU B O 1
ATOM 1794 N N . SER B 1 97 ? -4.938 9.383 9.094 1 97.5 97 SER B N 1
ATOM 1795 C CA . SER B 1 97 ? -4.457 10.32 10.102 1 97.5 97 SER B CA 1
ATOM 1796 C C . SER B 1 97 ? -3.834 11.555 9.453 1 97.5 97 SER B C 1
ATOM 1798 O O . SER B 1 97 ? -3.908 12.656 10 1 97.5 97 SER B O 1
ATOM 1800 N N . SER B 1 98 ? -3.258 11.336 8.281 1 97.69 98 SER B N 1
ATOM 1801 C CA . SER B 1 98 ? -2.49 12.438 7.699 1 97.69 98 SER B CA 1
ATOM 1802 C C . SER B 1 98 ? -3.369 13.32 6.82 1 97.69 98 SER B C 1
ATOM 1804 O O . SER B 1 98 ? -3.105 14.516 6.668 1 97.69 98 SER B O 1
ATOM 1806 N N . THR B 1 99 ? -4.367 12.75 6.242 1 98.5 99 THR B N 1
ATOM 1807 C CA . THR B 1 99 ? -5.039 13.492 5.18 1 98.5 99 THR B CA 1
ATOM 1808 C C . THR B 1 99 ? -6.555 13.453 5.371 1 98.5 99 THR B C 1
ATOM 1810 O O . THR B 1 99 ? -7.199 14.5 5.449 1 98.5 99 THR B O 1
ATOM 1813 N N . VAL B 1 100 ? -7.117 12.328 5.52 1 98.62 100 VAL B N 1
ATOM 1814 C CA . VAL B 1 100 ? -8.562 12.164 5.402 1 98.62 100 VAL B CA 1
ATOM 1815 C C . VAL B 1 100 ? -9.25 12.781 6.617 1 98.62 100 VAL B C 1
ATOM 1817 O O . VAL B 1 100 ? -10.203 13.555 6.477 1 98.62 100 VAL B O 1
ATOM 1820 N N . ILE B 1 101 ? -8.797 12.422 7.789 1 98.56 101 ILE B N 1
ATOM 1821 C CA . ILE B 1 101 ? -9.414 12.93 9.008 1 98.56 101 ILE B CA 1
ATOM 1822 C C . ILE B 1 101 ? -9.25 14.453 9.07 1 98.56 101 ILE B C 1
ATOM 1824 O O . ILE B 1 101 ? -10.234 15.18 9.25 1 98.56 101 ILE B O 1
ATOM 1828 N N . PRO B 1 102 ? -8.078 14.977 8.891 1 98.19 102 PRO B N 1
ATOM 1829 C CA . PRO B 1 102 ? -7.953 16.438 8.859 1 98.19 102 PRO B CA 1
ATOM 1830 C C . PRO B 1 102 ? -8.844 17.094 7.805 1 98.19 102 PRO B C 1
ATOM 1832 O O . PRO B 1 102 ? -9.422 18.141 8.055 1 98.19 102 PRO B O 1
ATOM 1835 N N . HIS B 1 103 ? -8.906 16.547 6.645 1 98.44 103 HIS B N 1
ATOM 1836 C CA . HIS B 1 103 ? -9.781 17.047 5.594 1 98.44 103 HIS B CA 1
ATOM 1837 C C . HIS B 1 103 ? -11.234 17.109 6.062 1 98.44 103 HIS B C 1
ATOM 1839 O O . HIS B 1 103 ? -11.906 18.125 5.898 1 98.44 103 HIS B O 1
ATOM 1845 N N . ALA B 1 104 ? -11.695 16.062 6.621 1 98.12 104 ALA B N 1
ATOM 1846 C CA . ALA B 1 104 ? -13.07 15.977 7.094 1 98.12 104 ALA B CA 1
ATOM 1847 C C . ALA B 1 104 ? -13.344 17.016 8.172 1 98.12 104 ALA B C 1
ATOM 1849 O O . ALA B 1 104 ? -14.461 17.547 8.266 1 98.12 104 ALA B O 1
ATOM 1850 N N . GLN B 1 105 ? -12.422 17.281 8.992 1 97.62 105 GLN B N 1
ATOM 1851 C CA . GLN B 1 105 ? -12.562 18.281 10.055 1 97.62 105 GLN B CA 1
ATOM 1852 C C . GLN B 1 105 ? -12.633 19.688 9.492 1 97.62 105 GLN B C 1
ATOM 1854 O O . GLN B 1 105 ? -13.391 20.531 9.984 1 97.62 105 GLN B O 1
ATOM 1859 N N . ARG B 1 106 ? -11.914 19.875 8.484 1 96.12 106 ARG B N 1
ATOM 1860 C CA . ARG B 1 106 ? -11.867 21.203 7.875 1 96.12 106 ARG B CA 1
ATOM 1861 C C . ARG B 1 106 ? -13.102 21.453 7.008 1 96.12 106 ARG B C 1
ATOM 1863 O O . ARG B 1 106 ? -13.578 22.578 6.914 1 96.12 106 ARG B O 1
ATOM 1870 N N . LEU B 1 107 ? -13.484 20.406 6.367 1 97 107 LEU B N 1
ATOM 1871 C CA . LEU B 1 107 ? -14.648 20.516 5.492 1 97 107 LEU B CA 1
ATOM 1872 C C . LEU B 1 107 ? -15.672 19.422 5.805 1 97 107 LEU B C 1
ATOM 1874 O O . LEU B 1 107 ? -15.898 18.516 4.988 1 97 107 LEU B O 1
ATOM 1878 N N . PRO B 1 108 ? -16.344 19.547 6.91 1 96.06 108 PRO B N 1
ATOM 1879 C CA . PRO B 1 108 ? -17.25 18.484 7.375 1 96.06 108 PRO B CA 1
ATOM 1880 C C . PRO B 1 108 ? -18.422 18.25 6.438 1 96.06 108 PRO B C 1
ATOM 1882 O O . PRO B 1 108 ? -19.047 17.188 6.461 1 96.06 108 PRO B O 1
ATOM 1885 N N . ASP B 1 109 ? -18.703 19.219 5.586 1 97.12 109 ASP B N 1
ATOM 1886 C CA . ASP B 1 109 ? -19.875 19.094 4.727 1 97.12 109 ASP B CA 1
ATOM 1887 C C . ASP B 1 109 ? -19.5 18.578 3.344 1 97.12 109 ASP B C 1
ATOM 1889 O O . ASP B 1 109 ? -20.359 18.375 2.492 1 97.12 109 ASP B O 1
ATOM 1893 N N . ASP B 1 110 ? -18.266 18.328 3.174 1 96.56 110 ASP B N 1
ATOM 1894 C CA . ASP B 1 110 ? -17.812 17.781 1.899 1 96.56 110 ASP B CA 1
ATOM 1895 C C . ASP B 1 110 ? -18.203 16.328 1.748 1 96.56 110 ASP B C 1
ATOM 1897 O O . ASP B 1 110 ? -17.844 15.484 2.574 1 96.56 110 ASP B O 1
ATOM 1901 N N . GLU B 1 111 ? -18.906 16.016 0.673 1 96.62 111 GLU B N 1
ATOM 1902 C CA . GLU B 1 111 ? -19.469 14.688 0.482 1 96.62 111 GLU B CA 1
ATOM 1903 C C . GLU B 1 111 ? -18.375 13.656 0.219 1 96.62 111 GLU B C 1
ATOM 1905 O O . GLU B 1 111 ? -18.453 12.523 0.701 1 96.62 111 GLU B O 1
ATOM 1910 N N . TRP B 1 112 ? -17.422 14.062 -0.546 1 97.62 112 TRP B N 1
ATOM 1911 C CA . TRP B 1 112 ? -16.344 13.141 -0.87 1 97.62 112 TRP B CA 1
ATOM 1912 C C . TRP B 1 112 ? -15.633 12.672 0.393 1 97.62 112 TRP B C 1
ATOM 1914 O O . TRP B 1 112 ? -15.469 11.477 0.617 1 97.62 112 TRP B O 1
ATOM 1924 N N . VAL B 1 113 ? -15.227 13.648 1.211 1 98.19 113 VAL B N 1
ATOM 1925 C CA . VAL B 1 113 ? -14.383 13.273 2.348 1 98.19 113 VAL B CA 1
ATOM 1926 C C . VAL B 1 113 ? -15.195 12.445 3.342 1 98.19 113 VAL B C 1
ATOM 1928 O O . VAL B 1 113 ? -14.656 11.57 4.016 1 98.19 113 VAL B O 1
ATOM 1931 N N . GLN B 1 114 ? -16.422 12.703 3.41 1 98 114 GLN B N 1
ATOM 1932 C CA . GLN B 1 114 ? -17.25 11.898 4.309 1 98 114 GLN B CA 1
ATOM 1933 C C . GLN B 1 114 ? -17.375 10.469 3.811 1 98 114 GLN B C 1
ATOM 1935 O O . GLN B 1 114 ? -17.328 9.523 4.605 1 98 114 GLN B O 1
ATOM 1940 N N . LEU B 1 115 ? -17.547 10.297 2.521 1 98.12 115 LEU B N 1
ATOM 1941 C CA . LEU B 1 115 ? -17.594 8.969 1.927 1 98.12 115 LEU B CA 1
ATOM 1942 C C . LEU B 1 115 ? -16.266 8.234 2.139 1 98.12 115 LEU B C 1
ATOM 1944 O O . LEU B 1 115 ? -16.266 7.07 2.555 1 98.12 115 LEU B O 1
ATOM 1948 N N . VAL B 1 116 ? -15.219 8.891 1.854 1 98.62 116 VAL B N 1
ATOM 1949 C CA . VAL B 1 116 ? -13.898 8.281 1.956 1 98.62 116 VAL B CA 1
ATOM 1950 C C . VAL B 1 116 ? -13.602 7.93 3.41 1 98.62 116 VAL B C 1
ATOM 1952 O O . VAL B 1 116 ? -13.078 6.848 3.699 1 98.62 116 VAL B O 1
ATOM 1955 N N . LEU B 1 117 ? -13.898 8.82 4.285 1 98.56 117 LEU B N 1
ATOM 1956 C CA . LEU B 1 117 ? -13.695 8.578 5.707 1 98.56 117 LEU B CA 1
ATOM 1957 C C . LEU B 1 117 ? -14.438 7.328 6.16 1 98.56 117 LEU B C 1
ATOM 1959 O O . LEU B 1 117 ? -13.859 6.457 6.816 1 98.56 117 LEU B O 1
ATOM 1963 N N . GLY B 1 118 ? -15.703 7.227 5.844 1 98.31 118 GLY B N 1
ATOM 1964 C CA . GLY B 1 118 ? -16.5 6.066 6.211 1 98.31 118 GLY B CA 1
ATOM 1965 C C . GLY B 1 118 ? -15.945 4.762 5.664 1 98.31 118 GLY B C 1
ATOM 1966 O O . GLY B 1 118 ? -15.758 3.797 6.406 1 98.31 118 GLY B O 1
ATOM 1967 N N . GLN B 1 119 ? -15.664 4.746 4.371 1 98.69 119 GLN B N 1
ATOM 1968 C CA . GLN B 1 119 ? -15.18 3.535 3.717 1 98.69 119 GLN B CA 1
ATOM 1969 C C . GLN B 1 119 ? -13.812 3.125 4.262 1 98.69 119 GLN B C 1
ATOM 1971 O O . GLN B 1 119 ? -13.594 1.954 4.574 1 98.69 119 GLN B O 1
ATOM 1976 N N . LEU B 1 120 ? -12.883 4.086 4.426 1 98.81 120 LEU B N 1
ATOM 1977 C CA . LEU B 1 120 ? -11.531 3.742 4.855 1 98.81 120 LEU B CA 1
ATOM 1978 C C . LEU B 1 120 ? -11.516 3.334 6.324 1 98.81 120 LEU B C 1
ATOM 1980 O O . LEU B 1 120 ? -10.68 2.531 6.742 1 98.81 120 LEU B O 1
ATOM 1984 N N . THR B 1 121 ? -12.391 3.891 7.086 1 98.75 121 THR B N 1
ATOM 1985 C CA . THR B 1 121 ? -12.523 3.428 8.461 1 98.75 121 THR B CA 1
ATOM 1986 C C . THR B 1 121 ? -12.945 1.962 8.508 1 98.75 121 THR B C 1
ATOM 1988 O O . THR B 1 121 ? -12.414 1.18 9.297 1 98.75 121 THR B O 1
ATOM 1991 N N . GLY B 1 122 ? -13.859 1.572 7.652 1 98.69 122 GLY B N 1
ATOM 1992 C CA . GLY B 1 122 ? -14.234 0.173 7.512 1 98.69 122 GLY B CA 1
ATOM 1993 C C . GLY B 1 122 ? -13.086 -0.706 7.047 1 98.69 122 GLY B C 1
ATOM 1994 O O . GLY B 1 122 ? -12.883 -1.801 7.574 1 98.69 122 GLY B O 1
ATOM 1995 N N . VAL B 1 123 ? -12.352 -0.256 6.113 1 98.88 123 VAL B N 1
ATOM 1996 C CA . VAL B 1 123 ? -11.188 -0.965 5.59 1 98.88 123 VAL B CA 1
ATOM 1997 C C . VAL B 1 123 ? -10.172 -1.174 6.707 1 98.88 123 VAL B C 1
ATOM 1999 O O . VAL B 1 123 ? -9.656 -2.279 6.883 1 98.88 123 VAL B O 1
ATOM 2002 N N . LYS B 1 124 ? -9.883 -0.141 7.422 1 98.88 124 LYS B N 1
ATOM 2003 C CA . LYS B 1 124 ? -8.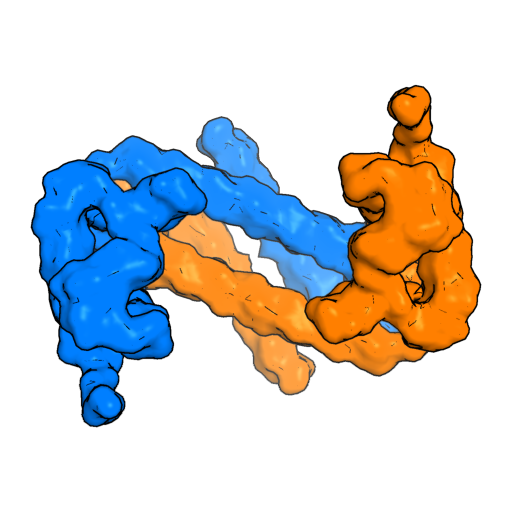953 -0.235 8.547 1 98.88 124 LYS B CA 1
ATOM 2004 C C . LYS B 1 124 ? -9.414 -1.286 9.547 1 98.88 124 LYS B C 1
ATOM 2006 O O . LYS B 1 124 ? -8.602 -2.072 10.047 1 98.88 124 LYS B O 1
ATOM 2011 N N . SER B 1 125 ? -10.664 -1.288 9.891 1 98.62 125 SER B N 1
ATOM 2012 C CA . SER B 1 125 ? -11.219 -2.246 10.844 1 98.62 125 SER B CA 1
ATOM 2013 C C . SER B 1 125 ? -11.047 -3.678 10.344 1 98.62 125 SER B C 1
ATOM 2015 O O . SER B 1 125 ? -10.641 -4.559 11.109 1 98.62 125 SER B O 1
ATOM 2017 N N . ALA B 1 126 ? -11.367 -3.912 9.094 1 98.56 126 ALA B N 1
ATOM 2018 C CA . ALA B 1 126 ? -11.234 -5.242 8.508 1 98.56 126 ALA B CA 1
ATOM 2019 C C . ALA B 1 126 ? -9.781 -5.719 8.555 1 98.56 126 ALA B C 1
ATOM 2021 O O . ALA B 1 126 ? -9.516 -6.855 8.938 1 98.56 126 ALA B O 1
ATOM 2022 N N . LEU B 1 127 ? -8.875 -4.859 8.164 1 98.75 127 LEU B N 1
ATOM 2023 C CA . LEU B 1 127 ? -7.453 -5.207 8.188 1 98.75 127 LEU B CA 1
ATOM 2024 C C . LEU B 1 127 ? -6.977 -5.422 9.625 1 98.75 127 LEU B C 1
ATOM 2026 O O . LEU B 1 127 ? -6.176 -6.32 9.883 1 98.75 127 LEU B O 1
ATOM 2030 N N . GLY B 1 128 ? -7.449 -4.57 10.516 1 98.62 128 GLY B N 1
ATOM 2031 C CA . GLY B 1 128 ? -7.117 -4.742 11.922 1 98.62 128 GLY B CA 1
ATOM 2032 C C . GLY B 1 128 ? -7.543 -6.086 12.477 1 98.62 128 GLY B C 1
ATOM 2033 O O . GLY B 1 128 ? -6.816 -6.695 13.266 1 98.62 128 GLY B O 1
ATOM 2034 N N . LEU B 1 129 ? -8.68 -6.547 12.125 1 97.81 129 LEU B N 1
ATOM 2035 C CA . LEU B 1 129 ? -9.18 -7.848 12.547 1 97.81 129 LEU B CA 1
ATOM 2036 C C . LEU B 1 129 ? -8.258 -8.969 12.07 1 97.81 129 LEU B C 1
ATOM 2038 O O . LEU B 1 129 ? -7.973 -9.906 12.812 1 97.81 129 LEU B O 1
ATOM 2042 N N . LEU B 1 130 ? -7.797 -8.875 10.891 1 98.38 130 LEU B N 1
ATOM 2043 C CA . LEU B 1 130 ? -6.898 -9.883 10.344 1 98.38 130 LEU B CA 1
ATOM 2044 C C . LEU B 1 130 ? -5.578 -9.898 11.102 1 98.38 130 LEU B C 1
ATOM 2046 O O . LEU B 1 130 ? -5.031 -10.969 11.375 1 98.38 130 LEU B O 1
ATOM 2050 N N . VAL B 1 131 ? -5.07 -8.75 11.406 1 98.25 131 VAL B N 1
ATOM 2051 C CA . VAL B 1 131 ? -3.797 -8.664 12.117 1 98.25 131 VAL B CA 1
ATOM 2052 C C . VAL B 1 131 ? -3.934 -9.289 13.5 1 98.25 131 VAL B C 1
ATOM 2054 O O . VAL B 1 131 ? -3.016 -9.953 13.984 1 98.25 131 VAL B O 1
ATOM 2057 N N . ARG B 1 132 ? -5.047 -9.156 14.102 1 95.25 132 ARG B N 1
ATOM 2058 C CA . ARG B 1 132 ? -5.266 -9.68 15.445 1 95.25 132 ARG B CA 1
ATOM 2059 C C . ARG B 1 132 ? -5.461 -11.195 15.414 1 95.25 132 ARG B C 1
ATOM 2061 O O . ARG B 1 132 ? -5.328 -11.867 16.438 1 95.25 132 ARG B O 1
ATOM 2068 N N . SER B 1 133 ? -5.832 -11.711 14.312 1 90.75 133 SER B N 1
ATOM 2069 C CA . SER B 1 133 ? -6.051 -13.148 14.164 1 90.75 133 SER B CA 1
ATOM 2070 C C . SER B 1 133 ? -4.738 -13.875 13.898 1 90.75 133 SER B C 1
ATOM 2072 O O . SER B 1 133 ? -4.73 -15.094 13.711 1 90.75 133 SER B O 1
ATOM 2074 N N . THR B 1 134 ? -3.643 -13.141 13.727 1 79.12 134 THR B N 1
ATOM 2075 C CA . THR B 1 134 ? -2.338 -13.734 13.453 1 79.12 134 THR B CA 1
ATOM 2076 C C . THR B 1 134 ? -1.618 -14.078 14.75 1 79.12 134 THR B C 1
ATOM 2078 O O . THR B 1 134 ? -1.844 -13.438 15.781 1 79.12 134 THR B O 1
#

Radius of gyration: 20.91 Å; Cα contacts (8 Å, |Δi|>4): 396; chains: 2; bounding box: 44×54×51 Å

Sequence (268 aa):
MGRVPANVAGDLVRVALMEARPAGLTTRQLMTATEMSAYQVQSGLRFVREVLAAENLTPLTWTRRDGYQLSTEPADWIAYERACVRTELTRIARLLSSTVIPHAQRLPDDEWVQLVLGQLTGVKSALGLLVRSTMGRVPANVAGDLVRVALMEARPAGLTTRQLMTATEMSAYQVQSGLRFVREVLAAENLTPLTWTRRDGYQLSTEPADWIAYERACVRTELTRIARLLSSTVIPHAQRLPDDEWVQLVLGQLTGVKSALGLLVRST

Solvent-accessible surface area (backbone atoms only — not comparable to full-atom values): 13880 Å² total; per-residue (Å²): 132,80,90,70,54,42,66,59,35,12,50,49,50,52,51,53,34,61,68,40,57,84,45,44,38,38,71,68,54,45,22,64,76,62,74,41,51,70,65,45,50,52,43,4,50,58,41,38,24,52,45,22,40,73,62,60,33,68,28,48,47,73,43,91,88,44,19,41,27,55,52,90,47,66,69,58,53,52,52,48,51,53,51,49,43,51,52,50,33,50,54,50,50,46,48,37,30,21,26,44,46,7,41,28,65,74,40,69,81,39,65,64,46,50,51,50,47,54,45,51,52,50,39,38,50,49,36,48,53,54,55,69,72,103,133,79,92,71,54,42,66,61,36,11,50,48,52,51,50,53,34,60,68,40,55,85,46,44,38,38,71,67,53,45,23,62,76,62,73,41,52,70,65,44,48,52,42,3,50,58,40,38,26,52,45,22,41,75,62,59,33,69,28,48,46,74,43,90,88,45,19,40,27,56,52,89,49,66,68,58,53,51,53,48,50,52,51,50,43,51,52,51,32,51,53,50,49,47,46,38,30,22,25,44,47,7,43,29,66,74,40,69,82,39,65,65,46,51,52,50,46,55,45,49,52,50,39,41,52,48,35,48,51,55,55,68,72,102